Protein AF-L5LDH2-F1 (afdb_monomer_lite)

Radius of gyration: 23.2 Å; chains: 1; bounding box: 53×57×62 Å

pLDDT: mean 74.46, std 20.01, range [24.27, 95.31]

Foldseek 3Di:
DDDDDDDDPPPDDPDPDDDDDDDDPPPFDKDWDFFFDFDDDPPDDTGTDTWIWIDTDQKIFTHRDPVCPPPDGPDIDRNPDPCPPVNVVVVVVVCVVCVPPDPVRSVVVVVVVQCPDPCPQWDWFFKAWVPDPDIWIWIDHLVFIFTADPVVVDGPTDTDDPPDDTDIGTDRDHPLVVQLSNLVSVLVVPDDPDPDDDRPVVSSCVSSVVPPPD

Organism: Myotis davidii (NCBI:txid225400)

Secondary structure (DSSP, 8-state):
-PPPPP--------------S---TT---EEEEEEEEEE--SSS--EEEEEEEEEETTEEEEESSGGGTTS--SEEEESS----TTHHHHHHHHHHTTTTS-HHHHHHHHHHHHHTSTTTT-EEEEEEETT-SS-EEEEE-SS-EEEE-TTSSS---EEPPTT----EEESSS-HHHHHHHHHHHHHHHHS-SSTTPPP-HHHHHHHHTTT---

Structure (mmCIF, N/CA/C/O backbone):
data_AF-L5LDH2-F1
#
_entry.id   AF-L5LDH2-F1
#
loop_
_atom_site.group_PDB
_atom_site.id
_atom_site.type_symbol
_atom_site.label_atom_id
_atom_site.label_alt_id
_atom_site.label_comp_id
_atom_site.label_asym_id
_atom_site.label_entity_id
_atom_site.label_seq_id
_atom_site.pdbx_PDB_ins_code
_atom_site.Cartn_x
_atom_site.Cartn_y
_atom_site.Cartn_z
_atom_site.occupancy
_atom_site.B_iso_or_equiv
_atom_site.auth_seq_id
_atom_site.auth_comp_id
_atom_site.auth_asym_id
_atom_site.auth_atom_id
_atom_site.pdbx_PDB_model_num
ATOM 1 N N . MET A 1 1 ? 0.046 -27.360 10.803 1.00 35.38 1 MET A N 1
ATOM 2 C CA . MET A 1 1 ? 1.004 -26.505 11.545 1.00 35.38 1 MET A CA 1
ATOM 3 C C . MET A 1 1 ? 1.250 -25.265 10.698 1.00 35.38 1 MET A C 1
ATOM 5 O O . MET A 1 1 ? 1.498 -25.429 9.516 1.00 35.38 1 MET A O 1
ATOM 9 N N . ARG A 1 2 ? 1.078 -24.051 11.238 1.00 28.34 2 ARG A N 1
ATOM 10 C CA . ARG A 1 2 ? 1.268 -22.797 10.482 1.00 28.34 2 ARG A CA 1
ATOM 11 C C . ARG A 1 2 ? 2.766 -22.468 10.374 1.00 28.34 2 ARG A C 1
ATOM 13 O O . ARG A 1 2 ? 3.433 -22.565 11.405 1.00 28.34 2 ARG A O 1
ATOM 20 N N . PRO A 1 3 ? 3.288 -22.068 9.202 1.00 31.80 3 PRO A N 1
ATOM 21 C CA . PRO A 1 3 ? 4.637 -21.526 9.114 1.00 31.80 3 PRO A CA 1
ATOM 22 C C . PRO A 1 3 ? 4.688 -20.140 9.785 1.00 31.80 3 PRO A C 1
ATOM 24 O O . PRO A 1 3 ? 3.676 -19.429 9.811 1.00 31.80 3 PRO A O 1
ATOM 27 N N . PRO A 1 4 ? 5.832 -19.759 10.375 1.00 25.11 4 PRO A N 1
ATOM 28 C CA . PRO A 1 4 ? 5.999 -18.443 10.972 1.00 25.11 4 PRO A CA 1
ATOM 29 C C . PRO A 1 4 ? 5.986 -17.357 9.882 1.00 25.11 4 PRO A C 1
ATOM 31 O O . PRO A 1 4 ? 6.396 -17.621 8.750 1.00 25.11 4 PRO A O 1
ATOM 34 N N . PRO A 1 5 ? 5.528 -16.134 10.202 1.00 25.02 5 PRO A N 1
ATOM 35 C CA . PRO A 1 5 ? 5.589 -15.014 9.271 1.00 25.02 5 PRO A CA 1
ATOM 36 C C . PRO A 1 5 ? 7.042 -14.730 8.847 1.00 25.02 5 PRO A C 1
ATOM 38 O O . PRO A 1 5 ? 7.963 -14.968 9.639 1.00 25.02 5 PRO A O 1
ATOM 41 N N . PRO A 1 6 ? 7.265 -14.211 7.624 1.00 28.06 6 PRO A N 1
ATOM 42 C CA . PRO A 1 6 ? 8.597 -13.876 7.142 1.00 28.06 6 PRO A CA 1
ATOM 43 C C . PRO A 1 6 ? 9.265 -12.889 8.102 1.00 28.06 6 PRO A C 1
ATOM 45 O O . PRO A 1 6 ? 8.731 -11.820 8.407 1.00 28.06 6 PRO A O 1
ATOM 48 N N . GLN A 1 7 ? 10.442 -13.266 8.602 1.00 24.27 7 GLN A N 1
ATOM 49 C CA . GLN A 1 7 ? 11.270 -12.367 9.388 1.00 24.27 7 GLN A CA 1
ATOM 50 C C . GLN A 1 7 ? 11.873 -11.331 8.446 1.00 24.27 7 GLN A C 1
ATOM 52 O O . GLN A 1 7 ? 12.828 -11.599 7.721 1.00 24.27 7 GLN A O 1
ATOM 57 N N . TYR A 1 8 ? 11.308 -10.129 8.459 1.00 26.78 8 TYR A N 1
ATOM 58 C CA . TYR A 1 8 ? 11.987 -8.966 7.918 1.00 26.78 8 TYR A CA 1
ATOM 59 C C . TYR A 1 8 ? 13.274 -8.771 8.723 1.00 26.78 8 TYR A C 1
ATOM 61 O O . TYR A 1 8 ? 13.229 -8.448 9.912 1.00 26.78 8 TYR A O 1
ATOM 69 N N . HIS A 1 9 ? 14.428 -8.970 8.086 1.00 26.00 9 HIS A N 1
ATOM 70 C CA . HIS A 1 9 ? 15.691 -8.489 8.625 1.00 26.00 9 HIS A CA 1
ATOM 71 C C . HIS A 1 9 ? 15.677 -6.962 8.567 1.00 26.00 9 HIS A C 1
ATOM 73 O O . HIS A 1 9 ? 16.168 -6.339 7.631 1.00 26.00 9 HIS A O 1
ATOM 79 N N . ILE A 1 10 ? 15.095 -6.354 9.598 1.00 30.39 10 ILE A N 1
ATOM 80 C CA . ILE A 1 10 ? 15.508 -5.028 10.032 1.00 30.39 10 ILE A CA 1
ATOM 81 C C . ILE A 1 10 ? 16.995 -5.183 10.347 1.00 30.39 10 ILE A C 1
ATOM 83 O O . ILE A 1 10 ? 17.363 -6.041 11.157 1.00 30.39 10 ILE A O 1
ATOM 87 N N . ASN A 1 11 ? 17.847 -4.426 9.652 1.00 28.33 11 ASN A N 1
ATOM 88 C CA . ASN A 1 11 ? 19.270 -4.354 9.966 1.00 28.33 11 ASN A CA 1
ATOM 89 C C . ASN A 1 11 ? 19.411 -4.252 11.483 1.00 28.33 11 ASN A C 1
ATOM 91 O O . ASN A 1 11 ? 18.790 -3.381 12.093 1.00 28.33 11 ASN A O 1
ATOM 95 N N . LYS A 1 12 ? 20.154 -5.193 12.083 1.00 29.86 12 LYS A N 1
ATOM 96 C CA . LYS A 1 12 ? 20.393 -5.235 13.527 1.00 29.86 12 LYS A CA 1
ATOM 97 C C . LYS A 1 12 ? 20.727 -3.822 13.998 1.00 29.86 12 LYS A C 1
ATOM 99 O O . LYS A 1 12 ? 21.786 -3.299 13.655 1.00 29.86 12 LYS A O 1
ATOM 104 N N . LEU A 1 13 ? 19.828 -3.235 14.790 1.00 33.56 13 LEU A N 1
ATOM 105 C CA . LEU A 1 13 ? 20.164 -2.107 15.639 1.00 33.56 13 LEU A CA 1
ATOM 106 C C . LEU A 1 13 ? 21.362 -2.555 16.471 1.00 33.56 13 LEU A C 1
ATOM 108 O O . LEU A 1 13 ? 21.280 -3.534 17.216 1.00 33.56 13 LEU A O 1
ATOM 112 N N . SER A 1 14 ? 22.487 -1.871 16.318 1.00 33.00 14 SER A N 1
ATOM 113 C CA . SER A 1 14 ? 23.625 -2.042 17.204 1.00 33.00 14 SER A CA 1
ATOM 114 C C . SER A 1 14 ? 23.220 -1.568 18.603 1.00 33.00 14 SER A C 1
ATOM 116 O O . SER A 1 14 ? 23.289 -0.379 18.904 1.00 33.00 14 SER A O 1
ATOM 118 N N . GLN A 1 15 ? 22.769 -2.491 19.453 1.00 34.06 15 GLN A N 1
ATOM 119 C CA . GLN A 1 15 ? 22.802 -2.315 20.901 1.00 34.06 15 GLN A CA 1
ATOM 120 C C . GLN A 1 15 ? 24.231 -2.601 21.358 1.00 34.06 15 GLN A C 1
ATOM 122 O O . GLN A 1 15 ? 24.675 -3.747 21.365 1.00 34.06 15 GLN A O 1
ATOM 127 N N . SER A 1 16 ? 24.973 -1.557 21.704 1.00 34.06 16 SER A N 1
ATOM 128 C CA . SER A 1 16 ? 26.188 -1.692 22.501 1.00 34.06 16 SER A CA 1
ATOM 129 C C . SER A 1 16 ? 25.807 -1.608 23.978 1.00 34.06 16 SER A C 1
ATOM 131 O O . SER A 1 16 ? 25.335 -0.559 24.417 1.00 34.06 16 SER A O 1
ATOM 133 N N . GLY A 1 17 ? 26.023 -2.684 24.735 1.00 33.81 17 GLY A N 1
ATOM 134 C CA . GLY A 1 17 ? 25.939 -2.660 26.196 1.00 33.81 17 GLY A CA 1
ATOM 135 C C . GLY A 1 17 ? 25.732 -4.037 26.817 1.00 33.81 17 GLY A C 1
ATOM 136 O O . GLY A 1 17 ? 24.599 -4.471 26.993 1.00 33.81 17 GLY A O 1
ATOM 137 N N . GLU A 1 18 ? 26.826 -4.711 27.172 1.00 34.00 18 GLU A N 1
ATOM 138 C CA . GLU A 1 18 ? 26.818 -5.784 28.171 1.00 34.00 18 GLU A CA 1
ATOM 139 C C . GLU A 1 18 ? 26.484 -5.189 29.550 1.00 34.00 18 GLU A C 1
ATOM 141 O O . GLU A 1 18 ? 27.096 -4.201 29.959 1.00 34.00 18 GLU A O 1
ATOM 146 N N . GLY A 1 19 ? 25.539 -5.783 30.285 1.00 29.88 19 GLY A N 1
ATOM 147 C CA . GLY A 1 19 ? 25.257 -5.379 31.663 1.00 29.88 19 GLY A CA 1
ATOM 148 C C . GLY A 1 19 ? 23.985 -5.986 32.251 1.00 29.88 19 GLY A C 1
ATOM 149 O O . GLY A 1 19 ? 22.890 -5.578 31.898 1.00 29.88 19 GLY A O 1
ATOM 150 N N . SER A 1 20 ? 24.185 -6.962 33.141 1.00 29.30 20 SER A N 1
ATOM 151 C CA . SER A 1 20 ? 23.334 -7.469 34.234 1.00 29.30 20 SER A CA 1
ATOM 152 C C . SER A 1 20 ? 21.809 -7.285 34.177 1.00 29.30 20 SER A C 1
ATOM 154 O O . SER A 1 20 ? 21.272 -6.183 34.187 1.00 29.30 20 SER A O 1
ATOM 156 N N . ALA A 1 21 ? 21.115 -8.417 34.314 1.00 41.19 21 ALA A N 1
ATOM 157 C CA . ALA A 1 21 ? 19.696 -8.506 34.625 1.00 41.19 21 ALA A CA 1
ATOM 158 C C . ALA A 1 21 ? 19.303 -7.619 35.824 1.00 41.19 21 ALA A C 1
ATOM 160 O O . ALA A 1 21 ? 19.890 -7.734 36.900 1.00 41.19 21 ALA A O 1
ATOM 161 N N . GLY A 1 22 ? 18.269 -6.796 35.626 1.00 41.44 22 GLY A N 1
ATOM 162 C CA . GLY A 1 22 ? 17.550 -6.104 36.695 1.00 41.44 22 GLY A CA 1
ATOM 163 C C . GLY A 1 22 ? 17.629 -4.579 36.671 1.00 41.44 22 GLY A C 1
ATOM 164 O O . GLY A 1 22 ? 18.080 -4.015 37.654 1.00 41.44 22 GLY A O 1
ATOM 165 N N . ASP A 1 23 ? 17.163 -3.912 35.608 1.00 39.31 23 ASP A N 1
ATOM 166 C CA . ASP A 1 23 ? 16.512 -2.598 35.741 1.00 39.31 23 ASP A CA 1
ATOM 167 C C . ASP A 1 23 ? 15.826 -2.139 34.439 1.00 39.31 23 ASP A C 1
ATOM 169 O O . ASP A 1 23 ? 16.240 -2.504 33.343 1.00 39.31 23 ASP A O 1
ATOM 173 N N . SER A 1 24 ? 14.811 -1.280 34.567 1.00 36.34 24 SER A N 1
ATOM 174 C CA . SER A 1 24 ? 14.135 -0.515 33.494 1.00 36.34 24 SER A CA 1
ATOM 175 C C . SER A 1 24 ? 13.042 -1.196 32.650 1.00 36.34 24 SER A C 1
ATOM 177 O O . SER A 1 24 ? 13.104 -1.244 31.423 1.00 36.34 24 SER A O 1
ATOM 179 N N . LEU A 1 25 ? 11.905 -1.514 33.284 1.00 42.06 25 LEU A N 1
ATOM 180 C CA . LEU A 1 25 ? 10.591 -1.608 32.607 1.00 42.06 25 LEU A CA 1
ATOM 181 C C . LEU A 1 25 ? 10.035 -0.217 32.182 1.00 42.06 25 LEU A C 1
ATOM 183 O O . LEU A 1 25 ? 8.863 -0.071 31.851 1.00 42.06 25 LEU A O 1
ATOM 187 N N . THR A 1 26 ? 10.867 0.827 32.194 1.00 49.44 26 THR A N 1
ATOM 188 C CA . THR A 1 26 ? 10.528 2.217 31.839 1.00 49.44 26 THR A CA 1
ATOM 189 C C . THR A 1 26 ? 11.457 2.797 30.769 1.00 49.44 26 THR A C 1
ATOM 191 O O . THR A 1 26 ? 11.523 4.015 30.600 1.00 49.44 26 THR A O 1
ATOM 194 N N . ALA A 1 27 ? 12.179 1.955 30.020 1.00 47.19 27 ALA A N 1
ATOM 195 C CA . ALA A 1 27 ? 12.982 2.417 28.893 1.00 47.19 27 ALA A CA 1
ATOM 196 C C . ALA A 1 27 ? 12.057 2.882 27.758 1.00 47.19 27 ALA A C 1
ATOM 198 O O . ALA A 1 27 ? 11.537 2.083 26.981 1.00 47.19 27 ALA A O 1
ATOM 199 N N . ILE A 1 28 ? 11.819 4.190 27.686 1.00 50.41 28 ILE A N 1
ATOM 200 C CA . ILE A 1 28 ? 11.105 4.803 26.568 1.00 50.41 28 ILE A CA 1
ATOM 201 C C . ILE A 1 28 ? 11.909 4.505 25.292 1.00 50.41 28 ILE A C 1
ATOM 203 O O . ILE A 1 28 ? 13.080 4.893 25.226 1.00 50.41 28 ILE A O 1
ATOM 207 N N . PRO A 1 29 ? 11.323 3.828 24.287 1.00 73.88 29 PRO A N 1
ATOM 208 C CA . PRO A 1 29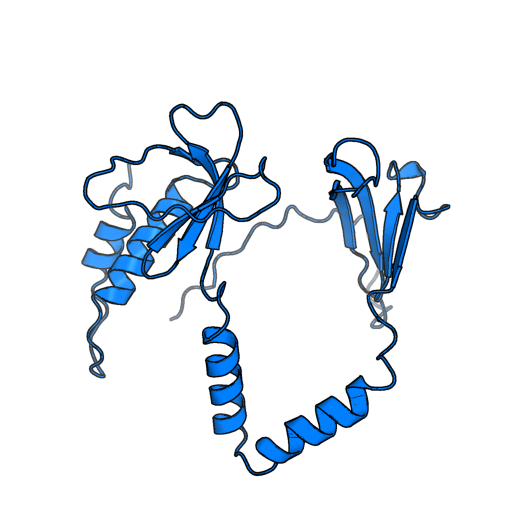 ? 12.046 3.463 23.080 1.00 73.88 29 PRO A CA 1
ATOM 209 C C . PRO A 1 29 ? 12.455 4.723 22.313 1.00 73.88 29 PRO A C 1
ATOM 211 O O . PRO A 1 29 ? 11.648 5.623 22.075 1.00 73.88 29 PRO A O 1
ATOM 214 N N . GLU A 1 30 ? 13.725 4.776 21.931 1.00 82.31 30 GLU A N 1
ATOM 215 C CA . GLU A 1 30 ? 14.310 5.840 21.124 1.00 82.31 30 GLU A CA 1
ATOM 216 C C . GLU A 1 30 ? 14.747 5.238 19.785 1.00 82.31 30 GLU A C 1
ATOM 218 O O . GLU A 1 30 ? 15.492 4.258 19.752 1.00 82.31 30 GLU A O 1
ATOM 223 N N . LEU A 1 31 ? 14.273 5.807 18.676 1.00 85.69 31 LEU A N 1
ATOM 224 C CA . LEU A 1 31 ? 14.678 5.412 17.327 1.00 85.69 31 LEU A CA 1
ATOM 225 C C . LEU A 1 31 ? 15.652 6.450 16.777 1.00 85.69 31 LEU A C 1
ATOM 227 O O . LEU A 1 31 ? 15.368 7.648 16.829 1.00 85.69 31 LEU A O 1
ATOM 231 N N . LYS A 1 32 ? 16.785 5.997 16.234 1.00 90.00 32 LYS A N 1
ATOM 232 C CA . LYS A 1 32 ? 17.786 6.863 15.602 1.00 90.00 32 LYS A CA 1
ATOM 233 C C . LYS A 1 32 ? 18.212 6.298 14.262 1.00 90.00 32 LYS A C 1
ATOM 235 O O . LYS A 1 32 ? 18.550 5.120 14.199 1.00 90.00 32 LYS A O 1
ATOM 240 N N . ASP A 1 33 ? 18.204 7.124 13.221 1.00 88.81 33 ASP A N 1
ATOM 241 C CA . ASP A 1 33 ? 18.693 6.719 11.901 1.00 88.81 33 ASP A CA 1
ATOM 242 C C . ASP A 1 33 ? 19.017 7.922 11.000 1.00 88.81 33 ASP A C 1
ATOM 244 O O . ASP A 1 33 ? 18.586 9.055 11.241 1.00 88.81 33 ASP A O 1
ATOM 248 N N . HIS A 1 34 ? 19.748 7.676 9.917 1.00 87.69 34 HIS A N 1
ATOM 249 C CA . HIS A 1 34 ? 19.965 8.631 8.843 1.00 87.69 34 HIS A CA 1
ATOM 250 C C . HIS A 1 34 ? 18.800 8.622 7.847 1.00 87.69 34 HIS A C 1
ATOM 252 O O . HIS A 1 34 ? 18.730 7.777 6.957 1.00 87.69 34 HIS A O 1
ATOM 258 N N . LEU A 1 35 ? 17.919 9.623 7.920 1.00 85.50 35 LEU A N 1
ATOM 259 C CA . LEU A 1 35 ? 16.784 9.748 7.000 1.00 85.50 35 LEU A CA 1
ATOM 260 C C . LEU A 1 35 ? 16.973 10.898 6.011 1.00 85.50 35 LEU A C 1
ATOM 262 O O . LEU A 1 35 ? 17.527 11.955 6.326 1.00 85.50 35 LEU A O 1
ATOM 266 N N . ARG A 1 36 ? 16.460 10.722 4.790 1.00 79.88 36 ARG A N 1
ATOM 267 C CA . ARG A 1 36 ? 16.374 11.793 3.790 1.00 79.88 36 ARG A CA 1
ATOM 268 C C . ARG A 1 36 ? 15.104 12.607 4.022 1.00 79.88 36 ARG A C 1
ATOM 270 O O . ARG A 1 36 ? 14.016 12.198 3.637 1.00 79.88 36 ARG A O 1
ATOM 277 N N . ILE A 1 37 ? 15.259 13.789 4.608 1.00 80.06 37 ILE A N 1
ATOM 278 C CA . ILE A 1 37 ? 14.150 14.692 4.929 1.00 80.06 37 ILE A CA 1
ATOM 279 C C . ILE A 1 37 ? 13.940 15.688 3.790 1.00 80.06 37 ILE A C 1
ATOM 281 O O . ILE A 1 37 ? 14.881 16.351 3.333 1.00 80.06 37 ILE A O 1
ATOM 285 N N . LEU A 1 38 ? 12.689 15.815 3.350 1.00 75.56 38 LEU A N 1
ATOM 286 C CA . LEU A 1 38 ? 12.257 16.834 2.402 1.00 75.56 38 LEU A CA 1
ATOM 287 C C . LEU A 1 38 ? 11.987 18.147 3.139 1.00 75.56 38 LEU A C 1
ATOM 289 O O . LEU A 1 38 ? 11.143 18.202 4.029 1.00 75.56 38 LEU A O 1
ATOM 293 N N . ARG A 1 39 ? 12.660 19.230 2.737 1.00 66.25 39 ARG A N 1
ATOM 294 C CA . ARG A 1 39 ? 12.369 20.571 3.263 1.00 66.25 39 ARG A CA 1
ATOM 295 C C . ARG A 1 39 ? 11.618 21.406 2.228 1.00 66.25 39 ARG A C 1
ATOM 297 O O . ARG A 1 39 ? 12.235 21.801 1.234 1.00 66.25 39 ARG A O 1
ATOM 304 N N . PRO A 1 40 ? 10.329 21.721 2.442 1.00 53.94 40 PRO A N 1
ATOM 305 C CA . PRO A 1 40 ? 9.636 22.688 1.605 1.00 53.94 40 PRO A CA 1
ATOM 306 C C . PRO A 1 40 ? 10.229 24.083 1.853 1.00 53.94 40 PRO A C 1
ATOM 308 O O . PRO A 1 40 ? 10.040 24.677 2.911 1.00 53.94 40 PRO A O 1
ATOM 311 N N . ARG A 1 41 ? 10.990 24.614 0.889 1.00 55.94 41 ARG A N 1
ATOM 312 C CA . ARG A 1 41 ? 11.480 26.000 0.914 1.00 55.94 41 ARG A CA 1
ATOM 313 C C . ARG A 1 41 ? 10.544 26.865 0.075 1.00 55.94 41 ARG A C 1
ATOM 315 O O . ARG A 1 41 ? 10.274 26.529 -1.071 1.00 55.94 41 ARG A O 1
ATOM 322 N N . LYS A 1 42 ? 10.072 27.988 0.629 1.00 53.97 42 LYS A N 1
ATOM 323 C CA . LYS A 1 42 ? 9.104 28.884 -0.038 1.00 53.97 42 LYS A CA 1
ATOM 324 C C . LYS A 1 42 ? 9.637 29.558 -1.320 1.00 53.97 42 LYS A C 1
ATOM 326 O O . LYS A 1 42 ? 8.829 30.074 -2.075 1.00 53.97 42 LYS A O 1
ATOM 331 N N . LEU A 1 43 ? 10.953 29.552 -1.582 1.00 52.53 43 LEU A N 1
ATOM 332 C CA . LEU A 1 43 ? 11.573 30.291 -2.703 1.00 52.53 43 LEU A CA 1
ATOM 333 C C . LEU A 1 43 ? 12.748 29.569 -3.420 1.00 52.53 43 LEU A C 1
ATOM 335 O O . LEU A 1 43 ? 13.385 30.163 -4.279 1.00 52.53 43 LEU A O 1
ATOM 339 N N . THR A 1 44 ? 13.068 28.304 -3.106 1.00 54.62 44 THR A N 1
ATOM 340 C CA . THR A 1 44 ? 14.077 27.491 -3.842 1.00 54.62 44 THR A CA 1
ATOM 341 C C . THR A 1 44 ? 13.673 26.011 -3.847 1.00 54.62 44 THR A C 1
ATOM 343 O O . THR A 1 44 ? 12.929 25.595 -2.962 1.00 54.62 44 THR A O 1
ATOM 346 N N . LEU A 1 45 ? 14.126 25.223 -4.838 1.00 51.69 45 LEU A N 1
ATOM 347 C CA . LEU A 1 45 ? 13.702 23.827 -5.062 1.00 51.69 45 LEU A CA 1
ATOM 348 C C . LEU A 1 45 ? 13.630 22.980 -3.773 1.00 51.69 45 LEU A C 1
ATOM 350 O O . LEU A 1 45 ? 14.567 22.946 -2.968 1.00 51.69 45 LEU A O 1
ATOM 354 N N . LYS A 1 46 ? 12.523 22.236 -3.638 1.00 57.88 46 LYS A N 1
ATOM 355 C CA . LYS A 1 46 ? 12.311 21.195 -2.623 1.00 57.88 46 LYS A CA 1
ATOM 356 C C . LYS A 1 46 ? 13.342 20.080 -2.846 1.00 57.88 46 LYS A C 1
ATOM 358 O O . LYS A 1 46 ? 13.301 19.395 -3.861 1.00 57.88 46 LYS A O 1
ATOM 363 N N . GLY A 1 47 ? 14.291 19.922 -1.925 1.00 63.62 47 GLY A N 1
ATOM 364 C CA . GLY A 1 47 ? 15.354 18.918 -2.026 1.00 63.62 47 GLY A CA 1
ATOM 365 C C . GLY A 1 47 ? 15.386 18.003 -0.809 1.00 63.62 47 GLY A C 1
ATOM 366 O O . GLY A 1 47 ? 15.364 18.486 0.325 1.00 63.62 47 GLY A O 1
ATOM 367 N N . TYR A 1 48 ? 15.474 16.694 -1.048 1.00 72.06 48 TYR A N 1
ATOM 368 C CA . TYR A 1 48 ? 15.742 15.696 -0.015 1.00 72.06 48 TYR A CA 1
ATOM 369 C C . TYR A 1 48 ? 17.190 15.813 0.455 1.00 72.06 48 TYR A C 1
ATOM 371 O O . TYR A 1 48 ? 18.115 15.708 -0.354 1.00 72.06 48 TYR A O 1
ATOM 379 N N . ARG A 1 49 ? 17.401 15.992 1.759 1.00 78.44 49 ARG A N 1
ATOM 380 C CA . ARG A 1 49 ? 18.737 15.992 2.369 1.00 78.44 49 ARG A CA 1
ATOM 381 C C . ARG A 1 49 ? 18.796 14.973 3.498 1.00 78.44 49 ARG A C 1
ATOM 383 O O . ARG A 1 49 ? 17.858 14.888 4.287 1.00 78.44 49 ARG A O 1
ATOM 390 N N . GLN A 1 50 ? 19.882 14.209 3.546 1.00 85.88 50 GLN A N 1
ATOM 391 C CA . GLN A 1 50 ? 20.138 13.257 4.623 1.00 85.88 50 GLN A CA 1
ATOM 392 C C . GLN A 1 50 ? 20.437 14.014 5.920 1.00 85.88 50 GLN A C 1
ATOM 394 O O . GLN A 1 50 ? 21.193 14.983 5.903 1.00 85.88 50 GLN A O 1
ATOM 399 N N . HIS A 1 51 ? 19.806 13.582 7.004 1.00 89.31 51 HIS A N 1
ATOM 400 C CA . HIS A 1 51 ? 19.933 14.132 8.348 1.00 89.31 51 HIS A CA 1
ATOM 401 C C . HIS A 1 51 ? 19.961 12.982 9.350 1.00 89.31 51 HIS A C 1
ATOM 403 O O . HIS A 1 51 ? 19.463 11.896 9.059 1.00 89.31 51 HIS A O 1
ATOM 409 N N . TRP A 1 52 ? 20.536 13.222 10.522 1.00 91.81 52 TRP A N 1
ATOM 410 C CA . TRP A 1 52 ? 20.424 12.307 11.652 1.00 91.81 52 TRP A CA 1
ATOM 411 C C . TRP A 1 52 ? 19.108 12.571 12.373 1.00 91.81 52 TRP A C 1
ATOM 413 O O . TRP A 1 52 ? 18.870 13.692 12.813 1.00 91.81 52 TRP A O 1
ATOM 423 N N . VAL A 1 53 ? 18.230 11.579 12.450 1.00 90.69 53 VAL A N 1
ATOM 424 C CA . VAL A 1 53 ? 16.893 11.716 13.032 1.00 90.69 53 VAL A CA 1
ATOM 425 C C . VAL A 1 53 ? 16.840 10.961 14.339 1.00 90.69 53 VAL A C 1
ATOM 427 O O . VAL A 1 53 ? 17.300 9.829 14.414 1.00 90.69 53 VAL A O 1
ATOM 430 N N . VAL A 1 54 ? 16.255 11.591 15.349 1.00 90.25 54 VAL A N 1
ATOM 431 C CA . VAL A 1 54 ? 15.991 11.013 16.659 1.00 90.25 54 VAL A CA 1
ATOM 432 C C . VAL A 1 54 ? 14.496 11.132 16.922 1.00 90.25 54 VAL A C 1
ATOM 434 O O . VAL A 1 54 ? 13.954 12.235 16.999 1.00 90.25 54 VAL A O 1
ATOM 437 N N . PHE A 1 55 ? 13.823 9.995 17.051 1.00 87.75 55 PHE A N 1
ATOM 438 C CA . PHE A 1 55 ? 12.446 9.924 17.511 1.00 87.75 55 PHE A CA 1
ATOM 439 C C . PHE A 1 55 ? 12.429 9.380 18.934 1.00 87.75 55 PHE A C 1
ATOM 441 O O . PHE A 1 55 ? 12.786 8.225 19.175 1.00 87.75 55 PHE A O 1
ATOM 448 N N . LYS A 1 56 ? 12.032 10.233 19.876 1.00 84.69 56 LYS A N 1
ATOM 449 C CA . LYS A 1 56 ? 11.966 9.911 21.300 1.00 84.69 56 LYS A CA 1
ATOM 450 C C . LYS A 1 56 ? 10.635 10.395 21.851 1.00 84.69 56 LYS A C 1
ATOM 452 O O . LYS A 1 56 ? 10.249 11.541 21.623 1.00 84.69 56 LYS A O 1
ATOM 457 N N . GLU A 1 57 ? 9.939 9.524 22.578 1.00 84.00 57 GLU A N 1
ATOM 458 C CA . GLU A 1 57 ? 8.578 9.771 23.075 1.00 84.00 57 GLU A CA 1
ATOM 459 C C . GLU A 1 57 ? 7.591 10.072 21.935 1.00 84.00 57 GLU A C 1
ATOM 461 O O . GLU A 1 57 ? 7.210 9.183 21.180 1.00 84.00 57 GLU A O 1
ATOM 466 N N . THR A 1 58 ? 7.168 11.329 21.809 1.00 80.12 58 THR A N 1
ATOM 467 C CA . THR A 1 58 ? 6.313 11.835 20.729 1.00 80.12 58 THR A CA 1
ATOM 468 C C . THR A 1 58 ? 6.983 12.967 19.974 1.00 80.12 58 THR A C 1
ATOM 470 O O . THR A 1 58 ? 6.315 13.747 19.306 1.00 80.12 58 THR A O 1
ATOM 473 N N . THR A 1 59 ? 8.299 13.081 20.092 1.00 83.38 59 THR A N 1
ATOM 474 C CA . THR A 1 59 ? 9.073 14.166 19.514 1.00 83.38 59 THR A CA 1
ATOM 475 C C . THR A 1 59 ? 9.987 13.610 18.437 1.00 83.38 59 THR A C 1
ATOM 477 O O . THR A 1 59 ? 10.811 12.734 18.695 1.00 83.38 59 THR A O 1
ATOM 480 N N . LEU A 1 60 ? 9.845 14.138 17.224 1.00 88.19 60 LEU A N 1
ATOM 481 C CA . LEU A 1 60 ? 10.757 13.887 16.120 1.00 88.19 60 LEU A CA 1
ATOM 482 C C . LEU A 1 60 ? 11.712 15.073 15.996 1.00 88.19 60 LEU A C 1
ATOM 484 O O . LEU A 1 60 ? 11.292 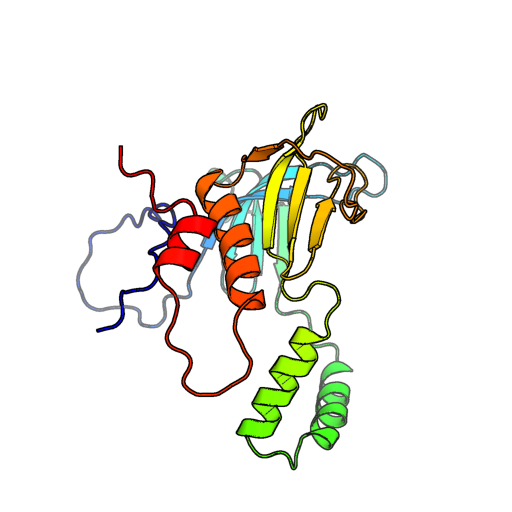16.176 15.648 1.00 88.19 60 LEU A O 1
ATOM 488 N N . SER A 1 61 ? 12.992 14.833 16.254 1.00 90.88 61 SER A N 1
ATOM 489 C CA . SER A 1 61 ? 14.072 15.810 16.115 1.00 90.88 61 SER A CA 1
ATOM 490 C C . SER A 1 61 ? 15.027 15.366 15.017 1.00 90.88 61 SER A C 1
ATOM 492 O O . SER A 1 61 ? 15.288 14.173 14.870 1.00 90.88 61 SER A O 1
ATOM 494 N N . TYR A 1 62 ? 15.579 16.301 14.247 1.00 91.88 62 TYR A N 1
ATOM 495 C CA . TYR A 1 62 ? 16.639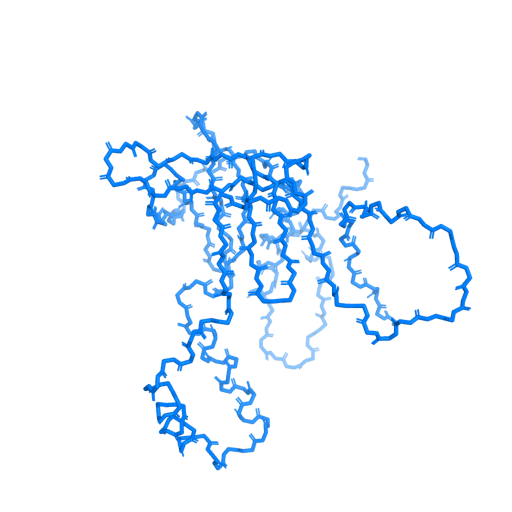 15.964 13.298 1.00 91.88 62 TYR A CA 1
ATOM 496 C C . TYR A 1 62 ? 17.779 16.978 13.267 1.00 91.88 62 TYR A C 1
ATOM 498 O O . TYR A 1 62 ? 17.585 18.178 13.453 1.00 91.88 62 TYR A O 1
ATOM 506 N N . TYR A 1 63 ? 18.970 16.461 12.990 1.00 91.69 63 TYR A N 1
ATOM 507 C CA . TYR A 1 63 ? 20.270 17.114 13.088 1.00 91.69 63 TYR A CA 1
ATOM 508 C C . TYR A 1 63 ? 21.034 16.961 11.777 1.00 91.69 63 TYR A C 1
ATOM 510 O O . TYR A 1 63 ? 20.703 16.117 10.938 1.00 91.69 63 TYR A O 1
ATOM 518 N N . LYS A 1 64 ? 22.078 17.765 11.574 1.00 89.31 64 LYS A N 1
ATOM 519 C CA . LYS A 1 64 ? 22.899 17.658 10.364 1.00 89.31 64 LYS A CA 1
ATOM 520 C C . LYS A 1 64 ? 23.683 16.343 10.341 1.00 89.31 64 LYS A C 1
ATOM 522 O O . LYS A 1 64 ? 23.769 15.712 9.289 1.00 89.31 64 LYS A O 1
ATOM 527 N N . SER A 1 65 ? 24.203 15.927 11.492 1.00 88.62 65 SER A N 1
ATOM 528 C CA . SER A 1 65 ? 24.961 14.692 11.700 1.00 88.62 65 SER A CA 1
ATOM 529 C C . SER A 1 65 ? 24.683 14.106 13.087 1.00 88.62 65 SER A C 1
ATOM 531 O O . SER A 1 65 ? 24.023 14.731 13.916 1.00 88.62 65 SER A O 1
ATOM 533 N N . GLN A 1 66 ? 25.172 12.887 13.325 1.00 88.88 66 GLN A N 1
ATOM 534 C CA . GLN A 1 66 ? 25.035 12.199 14.608 1.00 88.88 66 GLN A CA 1
ATOM 535 C C . GLN A 1 66 ? 25.784 12.914 15.740 1.00 88.88 66 GLN A C 1
ATOM 537 O O . GLN A 1 66 ? 25.257 12.994 16.845 1.00 88.88 66 GLN A O 1
ATOM 542 N N . ASP A 1 67 ? 26.960 13.482 15.455 1.00 88.69 67 ASP A N 1
ATOM 543 C CA . ASP A 1 67 ? 27.809 14.164 16.447 1.00 88.69 67 ASP A CA 1
ATOM 544 C C . ASP A 1 67 ? 27.169 15.439 17.018 1.00 88.69 67 ASP A C 1
ATOM 546 O O . ASP A 1 67 ? 27.549 15.915 18.084 1.00 88.69 67 ASP A O 1
ATOM 550 N N . GLU A 1 68 ? 26.186 15.998 16.308 1.00 86.25 68 GLU A N 1
ATOM 551 C CA . GLU A 1 68 ? 25.430 17.176 16.735 1.00 86.25 68 GLU A CA 1
ATOM 552 C C . GLU A 1 68 ? 24.226 16.813 17.627 1.00 86.25 68 GLU A C 1
ATOM 554 O O . GLU A 1 68 ? 23.570 17.706 18.159 1.00 86.25 68 GLU A O 1
ATOM 559 N N . ALA A 1 69 ? 23.919 15.526 17.825 1.00 82.94 69 ALA A N 1
ATOM 560 C CA . ALA A 1 69 ? 22.850 15.063 18.710 1.00 82.94 69 ALA A CA 1
ATOM 561 C C . ALA A 1 69 ? 23.416 14.596 20.070 1.00 82.94 69 ALA A C 1
ATOM 563 O O . ALA A 1 69 ? 24.392 13.848 20.085 1.00 82.94 69 ALA A O 1
ATOM 564 N N . PRO A 1 70 ? 22.802 14.943 21.222 1.00 75.69 70 PRO A N 1
ATOM 565 C CA . PRO A 1 70 ? 21.529 15.643 21.413 1.00 75.69 70 PRO A CA 1
ATOM 566 C C . PRO A 1 70 ? 21.705 17.164 21.625 1.00 75.69 70 PRO A C 1
ATOM 568 O O . PRO A 1 70 ? 21.230 17.705 22.620 1.00 75.69 70 PRO A O 1
ATOM 571 N N . GLY A 1 71 ? 22.416 17.852 20.727 1.00 85.62 71 GLY A N 1
ATOM 572 C CA . GLY A 1 71 ? 22.532 19.314 20.728 1.00 85.62 71 GLY A CA 1
ATOM 573 C C . GLY A 1 71 ? 21.265 20.010 20.216 1.00 85.62 71 GLY A C 1
ATOM 574 O O . GLY A 1 71 ? 20.154 19.499 20.377 1.00 85.62 71 GLY A O 1
ATOM 575 N N . ASP A 1 72 ? 21.423 21.161 19.558 1.00 86.12 72 ASP A N 1
ATOM 576 C CA . ASP A 1 72 ? 20.300 21.915 18.990 1.00 86.12 72 ASP A CA 1
ATOM 577 C C . ASP A 1 72 ? 19.796 21.267 17.685 1.00 86.12 72 ASP A C 1
ATOM 579 O O . ASP A 1 72 ? 20.529 21.213 16.690 1.00 86.12 72 ASP A O 1
ATOM 583 N N . PRO A 1 73 ? 18.547 20.767 17.637 1.00 88.88 73 PRO A N 1
ATOM 584 C CA . PRO A 1 73 ? 18.006 20.170 16.425 1.00 88.88 73 PRO A CA 1
ATOM 585 C C . PRO A 1 73 ? 17.711 21.239 15.367 1.00 88.88 73 PRO A C 1
ATOM 587 O O . PRO A 1 73 ? 17.225 22.329 15.665 1.00 88.88 73 PRO A O 1
ATOM 590 N N . ILE A 1 74 ? 17.909 20.893 14.091 1.00 86.06 74 ILE A N 1
ATOM 591 C CA . ILE A 1 74 ? 17.520 21.744 12.951 1.00 86.06 74 ILE A CA 1
ATOM 592 C C . ILE A 1 74 ? 16.013 22.006 12.978 1.00 86.06 74 ILE A C 1
ATOM 594 O O . ILE A 1 74 ? 15.548 23.087 12.611 1.00 86.06 74 ILE A O 1
ATOM 598 N N . GLN A 1 75 ? 15.245 20.996 13.376 1.00 83.62 75 GLN A N 1
ATOM 599 C CA . GLN A 1 75 ? 13.829 21.126 13.656 1.00 83.62 75 GLN A CA 1
ATOM 600 C C . GLN A 1 75 ? 13.410 20.028 14.625 1.00 83.62 75 GLN A C 1
ATOM 602 O O . GLN A 1 75 ? 13.874 18.889 14.540 1.00 83.62 75 GLN A O 1
ATOM 607 N N . GLN A 1 76 ? 12.483 20.390 15.499 1.00 86.62 76 GLN A N 1
ATOM 608 C CA . GLN A 1 76 ? 11.835 19.493 16.433 1.00 86.62 76 GLN A CA 1
ATOM 609 C C . GLN A 1 76 ? 10.327 19.588 16.215 1.00 86.62 76 GLN A C 1
ATOM 611 O O . GLN A 1 76 ? 9.760 20.681 16.208 1.00 86.62 76 GLN A O 1
ATOM 616 N N . LEU A 1 77 ? 9.683 18.448 15.988 1.00 77.94 77 LEU A N 1
ATOM 617 C CA . LEU A 1 77 ? 8.245 18.336 15.799 1.00 77.94 77 LEU A CA 1
ATOM 618 C C . LEU A 1 77 ? 7.678 17.516 16.947 1.00 77.94 77 LEU A C 1
ATOM 620 O O . LEU A 1 77 ? 8.039 16.353 17.117 1.00 77.94 77 LEU A O 1
ATOM 624 N N . ASN A 1 78 ? 6.760 18.104 17.708 1.00 77.56 78 ASN A N 1
ATOM 625 C CA . ASN A 1 78 ? 5.962 17.328 18.641 1.00 77.56 78 ASN A CA 1
ATOM 626 C C . ASN A 1 78 ? 4.792 16.705 17.872 1.00 77.56 78 ASN A C 1
ATOM 628 O O . ASN A 1 78 ? 3.903 17.405 17.393 1.00 77.56 78 ASN A O 1
ATOM 632 N N . LEU A 1 79 ? 4.828 15.385 17.718 1.00 68.19 79 LEU A N 1
ATOM 633 C CA . LEU A 1 79 ? 3.774 14.589 17.096 1.00 68.19 79 LEU A CA 1
ATOM 634 C C . LEU A 1 79 ? 2.563 14.417 18.017 1.00 68.19 79 LEU A C 1
ATOM 636 O O . LEU A 1 79 ? 1.495 14.043 17.534 1.00 68.19 79 LEU A O 1
ATOM 640 N N . LYS A 1 80 ? 2.675 14.760 19.314 1.00 66.06 80 LYS A N 1
ATOM 641 C CA . LYS A 1 80 ? 1.501 15.217 20.066 1.00 66.06 80 LYS A CA 1
ATOM 642 C C . LYS A 1 80 ? 1.151 16.586 19.508 1.00 66.06 80 LYS A C 1
ATOM 644 O O . LYS A 1 80 ? 1.512 17.614 20.076 1.00 66.06 80 LYS A O 1
ATOM 649 N N . GLY A 1 81 ? 0.495 16.585 18.351 1.00 54.50 81 GLY A N 1
ATOM 650 C CA . GLY A 1 81 ? -0.260 17.745 17.928 1.00 54.50 81 GLY A CA 1
ATOM 651 C C . GLY A 1 81 ? -1.130 18.149 19.107 1.00 54.50 81 GLY A C 1
ATOM 652 O O . GLY A 1 81 ? -1.731 17.284 19.751 1.00 54.50 81 GLY A O 1
ATOM 653 N N . ASP A 1 82 ? -1.127 19.439 19.425 1.00 49.91 82 ASP A N 1
ATOM 654 C CA . ASP A 1 82 ? -2.117 20.020 20.316 1.00 49.91 82 ASP A CA 1
ATOM 655 C C . ASP A 1 82 ? -3.464 19.440 19.873 1.00 49.91 82 ASP A C 1
ATOM 657 O O . ASP A 1 82 ? -3.826 19.561 18.695 1.00 49.91 82 ASP A O 1
ATOM 661 N N . VAL A 1 83 ? -4.125 18.665 20.739 1.00 51.19 83 VAL A N 1
ATOM 662 C CA . VAL A 1 83 ? -5.456 18.140 20.436 1.00 51.19 83 VAL A CA 1
ATOM 663 C C . VAL A 1 83 ? -6.286 19.393 20.285 1.00 51.19 83 VAL A C 1
ATOM 665 O O . VAL A 1 83 ? -6.646 20.005 21.287 1.00 51.19 83 VAL A O 1
ATOM 668 N N . ALA A 1 84 ? -6.477 19.834 19.037 1.00 55.09 84 ALA A N 1
ATOM 669 C CA . ALA A 1 84 ? -7.135 21.094 18.757 1.00 55.09 84 ALA A CA 1
ATOM 670 C C . ALA A 1 84 ? -8.410 21.108 19.606 1.00 55.09 84 ALA A C 1
ATOM 672 O O . ALA A 1 84 ? -9.116 20.099 19.596 1.00 55.09 84 ALA A O 1
ATOM 673 N N . PRO A 1 85 ? -8.724 22.171 20.361 1.00 57.50 85 PRO A N 1
ATOM 674 C CA . PRO A 1 85 ? -9.842 22.165 21.313 1.00 57.50 85 PRO A CA 1
ATOM 675 C C . PRO A 1 85 ? -11.207 21.819 20.676 1.00 57.50 85 PRO A C 1
ATOM 677 O O . PRO A 1 85 ? -12.180 21.545 21.370 1.00 57.50 85 PRO A O 1
ATOM 680 N N . GLN A 1 86 ? -11.271 21.773 19.342 1.00 60.59 86 GLN A N 1
ATOM 681 C CA . GLN A 1 86 ? -12.403 21.343 18.525 1.00 60.59 86 GLN A CA 1
ATOM 682 C C . GLN A 1 86 ? -12.433 19.833 18.203 1.00 60.59 86 GLN A C 1
ATOM 684 O O . GLN A 1 86 ? -13.425 19.349 17.670 1.00 60.59 86 GLN A O 1
ATOM 689 N N . LEU A 1 87 ? -11.377 19.063 18.477 1.00 70.88 87 LEU A N 1
ATOM 690 C CA . LEU A 1 87 ? -11.304 17.640 18.138 1.00 70.88 87 LEU A CA 1
ATOM 691 C C . LEU A 1 87 ? -12.125 16.793 19.112 1.00 70.88 87 LEU A C 1
ATOM 693 O O . LEU A 1 87 ? -12.869 15.924 18.674 1.00 70.88 87 LEU A O 1
ATOM 697 N N . THR A 1 88 ? -12.053 17.084 20.413 1.00 75.56 88 THR A N 1
ATOM 698 C CA . THR A 1 88 ? -12.848 16.400 21.445 1.00 75.56 88 THR A CA 1
ATOM 699 C C . THR A 1 88 ? -14.354 16.440 21.156 1.00 75.56 88 THR A C 1
ATOM 701 O O . THR A 1 88 ? -14.956 15.367 21.101 1.00 75.56 88 THR A O 1
ATOM 704 N N . PRO A 1 89 ? -14.989 17.608 20.906 1.00 81.25 89 PRO A N 1
ATOM 705 C CA . PRO A 1 89 ? -16.410 17.633 20.561 1.00 81.25 89 PRO A CA 1
ATOM 706 C C . PRO A 1 89 ? -16.711 16.897 19.247 1.00 81.25 89 PRO A C 1
ATOM 708 O O . PRO A 1 89 ? -17.699 16.175 19.188 1.00 81.25 89 PRO A O 1
ATOM 711 N N . ARG A 1 90 ? -15.834 16.977 18.235 1.00 78.12 90 ARG A N 1
ATOM 712 C CA . ARG A 1 90 ? -16.002 16.242 16.965 1.00 78.12 90 ARG A CA 1
ATOM 713 C C . ARG A 1 90 ? -15.920 14.722 17.132 1.00 78.12 90 ARG A C 1
ATOM 715 O O . ARG A 1 90 ? -16.657 13.997 16.471 1.00 78.12 90 ARG A O 1
ATOM 722 N N . ILE A 1 91 ? -15.041 14.230 18.008 1.00 82.69 91 ILE A N 1
ATOM 723 C CA . ILE A 1 91 ? -14.948 12.800 18.334 1.00 82.69 91 ILE A CA 1
ATOM 724 C C . ILE A 1 91 ? -16.211 12.350 19.070 1.00 82.69 91 ILE A C 1
ATOM 726 O O . ILE A 1 91 ? -16.755 11.301 18.737 1.00 82.69 91 ILE A O 1
ATOM 730 N N . LEU A 1 92 ? -16.695 13.131 20.041 1.00 84.25 92 LEU A N 1
ATOM 731 C CA . LEU A 1 92 ? -17.914 12.799 20.785 1.00 84.25 92 LEU A CA 1
ATOM 732 C C . LEU A 1 92 ? -19.155 12.793 19.884 1.00 84.25 92 LEU A C 1
ATOM 734 O O . LEU A 1 92 ? -19.975 11.886 19.995 1.00 84.25 92 LEU A O 1
ATOM 738 N N . GLU A 1 93 ? -19.268 13.754 18.968 1.00 85.06 93 GLU A N 1
ATOM 739 C CA . GLU A 1 93 ? -20.323 13.799 17.952 1.00 85.06 93 GLU A CA 1
ATOM 740 C C . GLU A 1 93 ? -20.267 12.567 17.034 1.00 85.06 93 GLU A C 1
ATOM 742 O O . GLU A 1 93 ? -21.264 11.869 16.868 1.00 85.06 93 GLU A O 1
ATOM 747 N N . ALA A 1 94 ? -19.087 12.223 16.506 1.00 83.12 94 ALA A N 1
ATOM 748 C CA . ALA A 1 94 ? -18.919 11.027 15.681 1.00 83.12 94 ALA A CA 1
ATOM 749 C C . ALA A 1 94 ? -19.197 9.726 16.459 1.00 83.12 94 ALA A C 1
ATOM 751 O O . ALA A 1 94 ? -19.777 8.791 15.907 1.00 83.12 94 ALA A O 1
ATOM 752 N N . HIS A 1 95 ? -18.829 9.672 17.744 1.00 87.06 95 HIS A N 1
ATOM 753 C CA . HIS A 1 95 ? -19.062 8.523 18.618 1.00 87.06 95 HIS A CA 1
ATOM 754 C C . HIS A 1 95 ? -20.555 8.227 18.802 1.00 87.06 95 HIS A C 1
ATOM 756 O O . HIS A 1 95 ? -20.933 7.058 18.855 1.00 87.06 95 HIS A O 1
ATOM 762 N N . GLN A 1 96 ? -21.425 9.246 18.834 1.00 90.25 96 GLN A N 1
ATOM 763 C CA . GLN A 1 96 ? -22.877 9.033 18.941 1.00 90.25 96 GLN A CA 1
ATOM 764 C C . GLN A 1 96 ? -23.421 8.128 17.822 1.00 90.25 96 GLN A C 1
ATOM 766 O O . GLN A 1 96 ? -24.331 7.341 18.070 1.00 90.25 96 GLN A O 1
ATOM 771 N N . ASN A 1 97 ? -22.809 8.154 16.633 1.00 87.50 97 ASN A N 1
ATOM 772 C CA . ASN A 1 97 ? -23.211 7.327 15.490 1.00 87.50 97 ASN A CA 1
ATOM 773 C C . ASN A 1 97 ? -22.824 5.844 15.622 1.00 87.50 97 ASN A C 1
ATOM 775 O O . ASN A 1 97 ? -23.329 5.008 14.873 1.00 87.50 97 ASN A O 1
ATOM 779 N N . VAL A 1 98 ? -21.915 5.511 16.542 1.00 89.56 98 VAL A N 1
ATOM 780 C CA . VAL A 1 98 ? -21.382 4.150 16.727 1.00 89.56 98 VAL A CA 1
ATOM 781 C C . VAL A 1 98 ? -21.573 3.606 18.144 1.00 89.56 98 VAL A C 1
ATOM 783 O O . VAL A 1 98 ? -21.319 2.429 18.375 1.00 89.56 98 VAL A O 1
ATOM 786 N N . ALA A 1 99 ? -22.066 4.422 19.079 1.00 88.31 99 ALA A N 1
ATOM 787 C CA . ALA A 1 99 ? -22.160 4.099 20.505 1.00 88.31 99 ALA A CA 1
ATOM 788 C C . ALA A 1 99 ? -23.003 2.850 20.824 1.00 88.31 99 ALA A C 1
ATOM 790 O O . ALA A 1 99 ? -22.807 2.231 21.864 1.00 88.31 99 ALA A O 1
ATOM 791 N N . GLN A 1 100 ? -23.945 2.492 19.947 1.00 91.94 100 GLN A N 1
ATOM 792 C CA . GLN A 1 100 ? -24.829 1.331 20.116 1.00 91.94 100 GLN A CA 1
ATOM 793 C C . GLN A 1 100 ? -24.366 0.098 19.328 1.00 91.94 100 GLN A C 1
ATOM 795 O O . GLN A 1 100 ? -25.046 -0.927 19.331 1.00 91.94 100 GLN A O 1
ATOM 800 N N . LEU A 1 101 ? -23.237 0.182 18.617 1.00 91.38 101 LEU A N 1
ATOM 801 C CA . LEU A 1 101 ? -22.735 -0.945 17.842 1.00 91.38 101 LEU A CA 1
ATOM 802 C C . LEU A 1 101 ? -22.080 -1.984 18.764 1.00 91.38 101 LEU A C 1
ATOM 804 O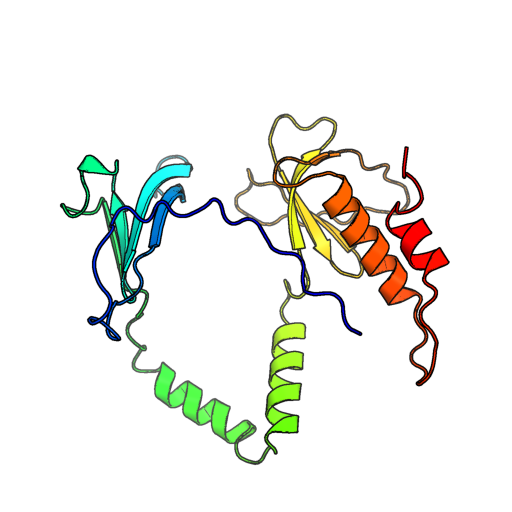 O . LEU A 1 101 ? -21.272 -1.623 19.624 1.00 91.38 101 LEU A O 1
ATOM 808 N N . PRO A 1 102 ? -22.351 -3.285 18.561 1.00 95.31 102 PRO A N 1
ATOM 809 C CA . PRO A 1 102 ? -21.549 -4.346 19.157 1.00 95.31 102 PRO A CA 1
ATOM 810 C C . PRO A 1 102 ? -20.072 -4.216 18.766 1.00 95.31 102 PRO A C 1
ATOM 812 O O . PRO A 1 102 ? -19.754 -3.741 17.676 1.00 95.31 102 PRO A O 1
ATOM 815 N N . LEU A 1 103 ? -19.163 -4.712 19.613 1.00 90.75 103 LEU A N 1
ATOM 816 C CA . LEU A 1 103 ? -17.712 -4.636 19.380 1.00 90.75 103 LEU A CA 1
ATOM 817 C C . LEU A 1 103 ? -17.298 -5.158 17.994 1.00 90.75 103 LEU A C 1
ATOM 819 O O . LEU A 1 103 ? -16.513 -4.513 17.305 1.00 90.75 103 LEU A O 1
ATOM 823 N N . SER A 1 104 ? -17.840 -6.303 17.579 1.00 93.44 104 SER A N 1
ATOM 824 C CA . SER A 1 104 ? -17.538 -6.911 16.279 1.00 93.44 104 SER A CA 1
ATOM 825 C C . SER A 1 104 ? -17.987 -6.041 15.104 1.00 93.44 104 SER A C 1
ATOM 827 O O . SER A 1 104 ? -17.269 -5.919 14.115 1.00 93.44 104 SER A O 1
ATOM 829 N N . GLU A 1 105 ? -19.149 -5.401 15.220 1.00 92.75 105 GLU A N 1
ATOM 830 C CA . GLU A 1 105 ? -19.690 -4.508 14.195 1.00 92.75 105 GLU A CA 1
ATOM 831 C C . GLU A 1 105 ? -18.895 -3.198 14.138 1.00 92.75 105 GLU A C 1
ATOM 833 O O . GLU A 1 105 ? -18.559 -2.722 13.056 1.00 92.75 105 GLU A O 1
ATOM 838 N N . ALA A 1 106 ? -18.511 -2.646 15.291 1.00 89.38 106 ALA A N 1
ATOM 839 C CA . ALA A 1 106 ? -17.636 -1.479 15.351 1.00 89.38 106 ALA A CA 1
ATOM 840 C C . ALA A 1 106 ? -16.269 -1.760 14.694 1.00 89.38 106 ALA A C 1
ATOM 842 O O . ALA A 1 106 ? -15.784 -0.947 13.905 1.00 89.38 106 ALA A O 1
ATOM 843 N N . GLN A 1 107 ? -15.676 -2.932 14.958 1.00 92.06 107 GLN A N 1
ATOM 844 C CA . GLN A 1 107 ? -14.439 -3.382 14.310 1.00 92.06 107 GLN A CA 1
ATOM 845 C C . GLN A 1 107 ? -14.606 -3.530 12.793 1.00 92.06 107 GLN A C 1
ATOM 847 O O . GLN A 1 107 ? -13.765 -3.049 12.032 1.00 92.06 107 GLN A O 1
ATOM 852 N N . LEU A 1 108 ? -15.697 -4.156 12.342 1.00 90.88 108 LEU A N 1
ATOM 853 C CA . LEU A 1 108 ? -15.971 -4.330 10.918 1.00 90.88 108 LEU A CA 1
ATOM 854 C C . LEU A 1 108 ? -16.137 -2.982 10.208 1.00 90.88 108 LEU A C 1
ATOM 856 O O . LEU A 1 108 ? -15.541 -2.771 9.153 1.00 90.88 108 LEU A O 1
ATOM 860 N N . ARG A 1 109 ? -16.880 -2.042 10.799 1.00 85.75 109 ARG A N 1
ATOM 861 C CA . ARG A 1 109 ? -17.053 -0.697 10.232 1.00 85.75 109 ARG A CA 1
ATOM 862 C C . ARG A 1 109 ? -15.762 0.096 10.182 1.00 85.75 109 ARG A C 1
ATOM 864 O O . ARG A 1 109 ? -15.549 0.831 9.223 1.00 85.75 109 ARG A O 1
ATOM 871 N N . PHE A 1 110 ? -14.888 -0.066 11.172 1.00 89.25 110 PHE A N 1
ATOM 872 C CA . PHE A 1 110 ? -13.559 0.533 11.124 1.00 89.25 110 PHE A CA 1
ATOM 873 C C . PHE A 1 110 ? -12.764 0.017 9.917 1.00 89.25 110 PHE A C 1
ATOM 875 O O . PHE A 1 110 ? -12.194 0.811 9.171 1.00 89.25 110 PHE A O 1
ATOM 882 N N . ILE A 1 111 ? -12.779 -1.300 9.679 1.00 90.31 111 ILE A N 1
ATOM 883 C CA . ILE A 1 111 ? -12.127 -1.909 8.512 1.00 90.31 111 ILE A CA 1
ATOM 884 C C . ILE A 1 111 ? -12.748 -1.389 7.212 1.00 90.31 111 ILE A C 1
ATOM 886 O O . ILE A 1 111 ? -12.011 -1.004 6.313 1.00 90.31 111 ILE A O 1
ATOM 890 N N . GLN A 1 112 ? -14.077 -1.316 7.116 1.00 87.44 112 GLN A N 1
ATOM 891 C CA . GLN A 1 112 ? -14.769 -0.796 5.929 1.00 87.44 112 GLN A CA 1
ATOM 892 C C . GLN A 1 112 ? -14.431 0.674 5.658 1.00 87.44 112 GLN A C 1
ATOM 894 O O . GLN A 1 112 ? -14.176 1.052 4.517 1.00 87.44 112 GLN A O 1
ATOM 899 N N . ALA A 1 113 ? -14.386 1.504 6.703 1.00 85.56 113 ALA A N 1
ATOM 900 C CA . ALA A 1 113 ? -13.991 2.901 6.584 1.00 85.56 113 ALA A CA 1
ATOM 901 C C . ALA A 1 113 ? -12.539 3.021 6.104 1.00 85.56 113 ALA A C 1
ATOM 903 O O . ALA A 1 113 ? -12.263 3.778 5.176 1.00 85.56 113 ALA A O 1
ATOM 904 N N . TRP A 1 114 ? -11.625 2.226 6.666 1.00 88.44 114 TRP A N 1
ATOM 905 C CA . TRP A 1 114 ? -10.234 2.164 6.216 1.00 88.44 114 TRP A CA 1
ATOM 906 C C . TRP A 1 114 ? -10.115 1.700 4.755 1.00 88.44 114 TRP A C 1
ATOM 908 O O . TRP A 1 114 ? -9.386 2.315 3.982 1.00 88.44 114 TRP A O 1
ATOM 918 N N . GLN A 1 115 ? -10.889 0.687 4.359 1.00 87.62 115 GLN A N 1
ATOM 919 C CA . GLN A 1 115 ? -10.963 0.167 2.990 1.00 87.62 115 GLN A CA 1
ATOM 920 C C . GLN A 1 115 ? -11.530 1.170 1.979 1.00 87.62 115 GLN A C 1
ATOM 922 O O . GLN A 1 115 ? -11.222 1.078 0.795 1.00 87.62 115 GLN A O 1
ATOM 927 N N . SER A 1 116 ? -12.344 2.127 2.432 1.00 85.38 116 SER A N 1
ATOM 928 C CA . SER A 1 116 ? -12.934 3.166 1.578 1.00 85.38 116 SER A CA 1
ATOM 929 C C . SER A 1 116 ? -11.983 4.323 1.247 1.00 85.38 116 SER A C 1
ATOM 931 O O . SER A 1 116 ? -12.321 5.180 0.431 1.00 85.38 116 SER A O 1
ATOM 933 N N . LEU A 1 117 ? -10.806 4.377 1.882 1.00 86.31 117 LEU A N 1
ATOM 934 C CA . LEU A 1 117 ? -9.818 5.420 1.618 1.00 86.31 117 LEU A CA 1
ATOM 935 C C . LEU A 1 117 ? -9.204 5.248 0.216 1.00 86.31 117 LEU A C 1
ATOM 937 O O . LEU A 1 117 ? -8.954 4.119 -0.202 1.00 86.31 117 LEU A O 1
ATOM 941 N N . PRO A 1 118 ? -8.897 6.349 -0.497 1.00 80.12 118 PRO A N 1
ATOM 942 C CA . PRO A 1 118 ? -8.455 6.303 -1.897 1.00 80.12 118 PRO A CA 1
ATOM 943 C C . PRO A 1 118 ? -7.155 5.514 -2.120 1.00 80.12 118 PRO A C 1
ATOM 945 O O . PRO A 1 118 ? -6.988 4.900 -3.173 1.00 80.12 118 PRO A O 1
ATOM 948 N N . ASP A 1 119 ? -6.273 5.494 -1.118 1.00 80.50 119 ASP A N 1
ATOM 949 C CA . ASP A 1 119 ? -4.961 4.841 -1.191 1.00 80.50 119 ASP A CA 1
ATOM 950 C C . ASP A 1 119 ? -4.917 3.493 -0.453 1.00 80.50 119 ASP A C 1
ATOM 952 O O . ASP A 1 119 ? -3.844 2.933 -0.207 1.00 80.50 119 ASP A O 1
ATOM 956 N N . PHE A 1 120 ? -6.079 2.971 -0.050 1.00 86.88 120 PHE A N 1
ATOM 957 C CA . PHE A 1 120 ? -6.153 1.690 0.636 1.00 86.88 120 PHE A CA 1
ATOM 958 C C . PHE A 1 120 ? -5.630 0.549 -0.250 1.00 86.88 120 PHE A C 1
ATOM 960 O O . PHE A 1 120 ? -5.930 0.465 -1.439 1.00 86.88 120 PHE A O 1
ATOM 967 N N . GLY A 1 121 ? -4.875 -0.371 0.356 1.00 88.12 121 GLY A N 1
ATOM 968 C CA . GLY A 1 121 ? -4.433 -1.600 -0.307 1.00 88.12 121 GLY A CA 1
ATOM 969 C C . GLY A 1 121 ? -3.302 -1.418 -1.321 1.00 88.12 121 GLY A C 1
ATOM 970 O O . GLY A 1 121 ? -2.980 -2.368 -2.031 1.00 88.12 121 GLY A O 1
ATOM 971 N N . ILE A 1 122 ? -2.677 -0.237 -1.389 1.00 88.38 122 ILE A N 1
ATOM 972 C CA . ILE A 1 122 ? -1.567 0.025 -2.310 1.00 88.38 122 ILE A CA 1
ATOM 973 C C . ILE A 1 122 ? -0.228 -0.254 -1.619 1.00 88.38 122 ILE A C 1
ATOM 975 O O . ILE A 1 122 ? 0.100 0.338 -0.591 1.00 88.38 122 ILE A O 1
ATOM 979 N N . SER A 1 123 ? 0.569 -1.144 -2.210 1.00 91.50 123 SER A N 1
ATOM 980 C CA . SER A 1 123 ? 1.951 -1.422 -1.797 1.00 91.50 123 SER A CA 1
ATOM 981 C C . SER A 1 123 ? 2.933 -0.702 -2.712 1.00 91.50 123 SER A C 1
ATOM 983 O O . SER A 1 123 ? 2.830 -0.822 -3.930 1.00 91.50 123 SER A O 1
ATOM 985 N N . TYR A 1 124 ? 3.884 0.042 -2.146 1.00 90.75 124 TYR A N 1
ATOM 986 C CA . TYR A 1 124 ? 4.786 0.906 -2.913 1.00 90.75 124 TYR A CA 1
ATOM 987 C C . TYR A 1 124 ? 6.207 0.347 -2.994 1.00 90.75 124 TYR A C 1
ATOM 989 O O . TYR A 1 124 ? 6.809 -0.004 -1.980 1.00 90.75 124 TYR A O 1
ATOM 997 N N . PHE A 1 125 ? 6.770 0.351 -4.201 1.00 90.69 125 PHE A N 1
ATOM 998 C CA . PHE A 1 125 ? 8.137 -0.074 -4.489 1.00 90.69 125 PHE A CA 1
ATOM 999 C C . PHE A 1 125 ? 8.871 1.003 -5.283 1.00 90.69 125 PHE A C 1
ATOM 1001 O O . PHE A 1 125 ? 8.329 1.548 -6.242 1.00 90.69 125 PHE A O 1
ATOM 1008 N N . ILE A 1 126 ? 10.122 1.289 -4.924 1.00 90.31 126 ILE A N 1
ATOM 1009 C CA . ILE A 1 126 ? 10.990 2.136 -5.744 1.00 90.31 126 ILE A CA 1
ATOM 1010 C C . ILE A 1 126 ? 11.517 1.277 -6.889 1.00 90.31 126 ILE A C 1
ATOM 1012 O O . ILE A 1 126 ? 12.143 0.234 -6.664 1.00 90.31 126 ILE A O 1
ATOM 1016 N N . VAL A 1 127 ? 11.264 1.720 -8.114 1.00 91.06 127 VAL A N 1
ATOM 1017 C CA . VAL A 1 127 ? 11.656 1.040 -9.346 1.00 91.06 127 VAL A CA 1
ATOM 1018 C C . VAL A 1 127 ? 12.265 2.034 -10.326 1.00 91.06 127 VAL A C 1
ATOM 1020 O O . VAL A 1 127 ? 12.096 3.246 -10.214 1.00 91.06 127 VAL A O 1
ATOM 1023 N N . LYS A 1 128 ? 12.947 1.516 -11.339 1.00 90.62 128 LYS A N 1
ATOM 1024 C CA . LYS A 1 128 ? 13.399 2.294 -12.486 1.00 90.62 128 LYS A CA 1
ATOM 1025 C C . LYS A 1 128 ? 12.756 1.737 -13.743 1.00 90.62 128 LYS A C 1
ATOM 1027 O O . LYS A 1 128 ? 13.112 0.650 -14.197 1.00 90.62 128 LYS A O 1
ATOM 1032 N N . PHE A 1 129 ? 11.789 2.469 -14.288 1.00 89.69 129 PHE A N 1
ATOM 1033 C CA . PHE A 1 129 ? 11.123 2.080 -15.527 1.00 89.69 129 PHE A CA 1
ATOM 1034 C C . PHE A 1 129 ? 12.079 2.170 -16.715 1.00 89.69 129 PHE A C 1
ATOM 1036 O O . PHE A 1 129 ? 12.941 3.052 -16.793 1.00 89.69 129 PHE A O 1
ATOM 1043 N N . LYS A 1 130 ? 11.909 1.264 -17.678 1.00 88.38 130 LYS A N 1
ATOM 1044 C CA . LYS A 1 130 ? 12.662 1.277 -18.932 1.00 88.38 130 LYS A CA 1
ATOM 1045 C C . LYS A 1 130 ? 12.461 2.620 -19.639 1.00 88.38 130 LYS A C 1
ATOM 1047 O O . LYS A 1 130 ? 11.339 3.070 -19.837 1.00 88.38 130 LYS A O 1
ATOM 1052 N N . GLY A 1 131 ? 13.567 3.262 -20.013 1.00 85.12 131 GLY A N 1
ATOM 1053 C CA . GLY A 1 131 ? 13.569 4.594 -20.631 1.00 85.12 131 GLY A CA 1
ATOM 1054 C C . GLY A 1 131 ? 13.572 5.760 -19.636 1.00 85.12 131 GLY A C 1
ATOM 1055 O O . GLY A 1 131 ? 13.845 6.890 -20.039 1.00 85.12 131 GLY A O 1
ATOM 1056 N N . SER A 1 132 ? 13.353 5.508 -18.342 1.00 85.12 132 SER A N 1
ATOM 1057 C CA . SER A 1 132 ? 13.467 6.540 -17.316 1.00 85.12 132 SER A CA 1
ATOM 1058 C C . SER A 1 132 ? 14.913 6.767 -16.885 1.00 85.12 132 SER A C 1
ATOM 1060 O O . SER A 1 132 ? 15.721 5.841 -16.756 1.00 85.12 132 SER A O 1
ATOM 1062 N N . ARG A 1 133 ? 15.250 8.036 -16.641 1.00 85.38 133 ARG A N 1
ATOM 1063 C CA . ARG A 1 133 ? 16.566 8.443 -16.123 1.00 85.38 133 ARG A CA 1
ATOM 1064 C C . ARG A 1 133 ? 16.607 8.506 -14.598 1.00 85.38 133 ARG A C 1
ATOM 1066 O O . ARG A 1 133 ? 17.702 8.577 -14.045 1.00 85.38 133 ARG A O 1
ATOM 1073 N N . LYS A 1 134 ? 15.449 8.501 -13.938 1.00 86.69 134 LYS A N 1
ATOM 1074 C CA . LYS A 1 134 ? 15.308 8.656 -12.489 1.00 86.69 134 LYS A CA 1
ATOM 1075 C C . LYS A 1 134 ? 14.581 7.456 -11.899 1.00 86.69 134 LYS A C 1
ATOM 1077 O O . LYS A 1 134 ? 13.896 6.730 -12.615 1.00 86.69 134 LYS A O 1
ATOM 1082 N N . ASP A 1 135 ? 14.754 7.281 -10.600 1.00 89.00 135 ASP A N 1
ATOM 1083 C CA . ASP A 1 135 ? 13.954 6.338 -9.835 1.00 89.00 135 ASP A CA 1
ATOM 1084 C C . ASP A 1 135 ? 12.532 6.893 -9.685 1.00 89.00 135 ASP A C 1
ATOM 1086 O O . ASP A 1 135 ? 12.326 8.103 -9.548 1.00 89.00 135 ASP A O 1
ATOM 1090 N N . GLU A 1 136 ? 11.561 5.993 -9.724 1.00 87.94 136 GLU A N 1
ATOM 1091 C CA . GLU A 1 136 ? 10.125 6.255 -9.673 1.00 87.94 136 GLU A CA 1
ATOM 1092 C C . GLU A 1 136 ? 9.466 5.258 -8.712 1.00 87.94 136 GLU A C 1
ATOM 1094 O O . GLU A 1 136 ? 10.121 4.344 -8.206 1.00 87.94 136 GLU A O 1
ATOM 1099 N N . ILE A 1 137 ? 8.170 5.422 -8.442 1.00 89.38 137 ILE A N 1
ATOM 1100 C CA . ILE A 1 137 ? 7.423 4.495 -7.588 1.00 89.38 137 ILE A CA 1
ATOM 1101 C C . ILE A 1 137 ? 6.453 3.661 -8.429 1.00 89.38 137 ILE A C 1
ATOM 1103 O O . ILE A 1 137 ? 5.717 4.186 -9.264 1.00 89.38 137 ILE A O 1
ATOM 1107 N N . LEU A 1 138 ? 6.444 2.355 -8.168 1.00 90.50 138 LEU A N 1
ATOM 1108 C CA . LEU A 1 138 ? 5.410 1.414 -8.577 1.00 90.50 138 LEU A CA 1
ATOM 1109 C C . LEU A 1 138 ? 4.504 1.136 -7.373 1.00 90.50 138 LEU A C 1
ATOM 1111 O O . LEU A 1 138 ? 4.945 0.560 -6.380 1.00 90.50 138 LEU A O 1
ATOM 1115 N N . GLY A 1 139 ? 3.248 1.556 -7.461 1.00 91.00 139 GLY A N 1
ATOM 1116 C CA . GLY A 1 139 ? 2.169 1.132 -6.580 1.00 91.00 139 GLY A CA 1
ATOM 1117 C C . GLY A 1 139 ? 1.509 -0.138 -7.117 1.00 91.00 139 GLY A C 1
ATOM 1118 O O . GLY A 1 139 ? 1.171 -0.211 -8.295 1.00 91.00 139 GLY A O 1
ATOM 1119 N N . ILE A 1 140 ? 1.313 -1.130 -6.258 1.00 91.12 140 ILE A N 1
ATOM 1120 C CA . ILE A 1 140 ? 0.618 -2.382 -6.565 1.00 91.12 140 ILE A CA 1
ATOM 1121 C C . ILE A 1 140 ? -0.627 -2.440 -5.690 1.00 91.12 140 ILE A C 1
ATOM 1123 O O . ILE A 1 140 ? -0.515 -2.550 -4.468 1.00 91.12 140 ILE A O 1
ATOM 1127 N N . ALA A 1 141 ? -1.796 -2.342 -6.315 1.00 89.19 141 ALA A N 1
ATOM 1128 C CA . ALA A 1 141 ? -3.084 -2.612 -5.691 1.00 89.19 141 ALA A CA 1
ATOM 1129 C C . ALA A 1 141 ? -3.598 -3.983 -6.148 1.00 89.19 141 ALA A C 1
ATOM 1131 O O . ALA A 1 141 ? -3.076 -4.578 -7.090 1.00 89.19 141 ALA A O 1
ATOM 1132 N N . ASN A 1 142 ? -4.665 -4.469 -5.519 1.00 88.06 142 ASN A N 1
ATOM 1133 C CA . ASN A 1 142 ? -5.256 -5.764 -5.852 1.00 88.06 142 ASN A CA 1
ATOM 1134 C C . ASN A 1 142 ? -5.835 -5.848 -7.276 1.00 88.06 142 ASN A C 1
ATOM 1136 O O . ASN A 1 142 ? -6.006 -6.948 -7.787 1.00 88.06 142 ASN A O 1
ATOM 1140 N N . ASN A 1 143 ? -6.167 -4.715 -7.898 1.00 85.62 143 ASN A N 1
ATOM 1141 C CA . ASN A 1 143 ? -6.814 -4.652 -9.211 1.00 85.62 143 ASN A CA 1
ATOM 1142 C C . ASN A 1 143 ? -6.101 -3.743 -10.225 1.00 85.62 143 ASN A C 1
ATOM 1144 O O . ASN A 1 143 ? -6.606 -3.567 -11.330 1.00 85.62 143 ASN A O 1
ATOM 1148 N N . ARG A 1 144 ? -4.977 -3.120 -9.856 1.00 85.88 144 ARG A N 1
ATOM 1149 C CA . ARG A 1 144 ? -4.256 -2.189 -10.732 1.00 85.88 144 ARG A CA 1
ATOM 1150 C C . ARG A 1 144 ? -2.803 -2.013 -10.321 1.00 85.88 144 ARG A C 1
ATOM 1152 O O . ARG A 1 144 ? -2.446 -2.112 -9.147 1.00 85.88 144 ARG A O 1
ATOM 1159 N N . LEU A 1 145 ? -1.989 -1.662 -11.306 1.00 87.19 145 LEU A N 1
ATOM 1160 C CA . LEU A 1 145 ? -0.625 -1.187 -11.128 1.00 87.19 145 LEU A CA 1
ATOM 1161 C C . LEU A 1 145 ? -0.591 0.318 -11.399 1.00 87.19 145 LEU A C 1
ATOM 1163 O O . LEU A 1 145 ? -1.210 0.796 -12.346 1.00 87.19 145 LEU A O 1
ATOM 1167 N N . ILE A 1 146 ? 0.128 1.052 -10.558 1.00 86.50 146 ILE A N 1
ATOM 1168 C CA . ILE A 1 146 ? 0.171 2.512 -10.560 1.00 86.50 146 ILE A CA 1
ATOM 1169 C C . ILE A 1 146 ? 1.623 2.945 -10.707 1.00 86.50 146 ILE A C 1
ATOM 1171 O O . ILE A 1 146 ? 2.462 2.616 -9.872 1.00 86.50 146 ILE A O 1
ATOM 1175 N N . ARG A 1 147 ? 1.941 3.720 -11.738 1.00 86.81 147 ARG A N 1
ATOM 1176 C CA . ARG A 1 147 ? 3.229 4.422 -11.820 1.00 86.81 147 ARG A CA 1
ATOM 1177 C C . ARG A 1 147 ? 3.098 5.810 -11.208 1.00 86.81 147 ARG A C 1
ATOM 1179 O O . ARG A 1 147 ? 2.127 6.489 -11.511 1.00 86.81 147 ARG A O 1
ATOM 1186 N N . ILE A 1 148 ? 4.064 6.222 -10.386 1.00 84.12 148 ILE A N 1
ATOM 1187 C CA . ILE A 1 148 ? 4.094 7.529 -9.716 1.00 84.12 148 ILE A CA 1
ATOM 1188 C C . ILE A 1 148 ? 5.441 8.214 -9.979 1.00 84.12 148 ILE A C 1
ATOM 1190 O O . ILE A 1 148 ? 6.501 7.686 -9.623 1.00 84.12 148 ILE A O 1
ATOM 1194 N N . ASP A 1 149 ? 5.392 9.415 -10.562 1.00 75.44 149 ASP A N 1
ATOM 1195 C CA . ASP A 1 149 ? 6.569 10.256 -10.795 1.00 75.44 149 ASP A CA 1
ATOM 1196 C C . ASP A 1 149 ? 6.919 11.082 -9.542 1.00 75.44 149 ASP A C 1
ATOM 1198 O O . ASP A 1 149 ? 6.191 11.984 -9.125 1.00 75.44 149 ASP A O 1
ATOM 1202 N N . LEU A 1 150 ? 8.086 10.807 -8.959 1.00 68.62 150 LEU A N 1
ATOM 1203 C CA . LEU A 1 150 ? 8.613 11.516 -7.790 1.00 68.62 150 LEU A CA 1
ATOM 1204 C C . LEU A 1 150 ? 9.027 12.972 -8.075 1.00 68.62 150 LEU A C 1
ATOM 1206 O O . LEU A 1 150 ? 9.245 13.743 -7.138 1.00 68.62 150 LEU A O 1
ATOM 1210 N N . ALA A 1 151 ? 9.186 13.364 -9.342 1.00 67.56 151 ALA A N 1
ATOM 1211 C CA . ALA A 1 151 ? 9.634 14.699 -9.727 1.00 67.56 151 ALA A CA 1
ATOM 1212 C C . ALA A 1 151 ? 8.516 15.749 -9.698 1.00 67.56 151 ALA A C 1
ATOM 1214 O O . ALA A 1 151 ? 8.809 16.926 -9.477 1.00 67.56 151 ALA A O 1
ATOM 1215 N N . VAL A 1 152 ? 7.261 15.344 -9.915 1.00 60.84 152 VAL A N 1
ATOM 1216 C CA . VAL A 1 152 ? 6.123 16.271 -10.047 1.00 60.84 152 VAL A CA 1
ATOM 1217 C C . VAL A 1 152 ? 5.638 16.770 -8.680 1.00 60.84 152 VAL A C 1
ATOM 1219 O O . VAL A 1 152 ? 5.045 17.839 -8.583 1.00 60.84 152 VAL A O 1
ATOM 1222 N N . GLY A 1 153 ? 5.966 16.071 -7.589 1.00 52.53 153 GLY A N 1
ATOM 1223 C CA . GLY A 1 153 ? 5.510 16.431 -6.242 1.00 52.53 153 GLY A CA 1
ATOM 1224 C C . GLY A 1 153 ? 4.024 16.148 -5.990 1.00 52.53 153 GLY A C 1
ATOM 1225 O O . GLY A 1 153 ? 3.588 16.347 -4.860 1.00 52.53 153 GLY A O 1
ATOM 1226 N N . ASP A 1 154 ? 3.316 15.643 -7.005 1.00 53.25 154 ASP A N 1
ATOM 1227 C CA . ASP A 1 154 ? 1.956 15.112 -6.968 1.00 53.25 154 ASP A CA 1
ATOM 1228 C C . ASP A 1 154 ? 1.952 13.672 -7.492 1.00 53.25 154 ASP A C 1
ATOM 1230 O O . ASP A 1 154 ? 2.728 13.303 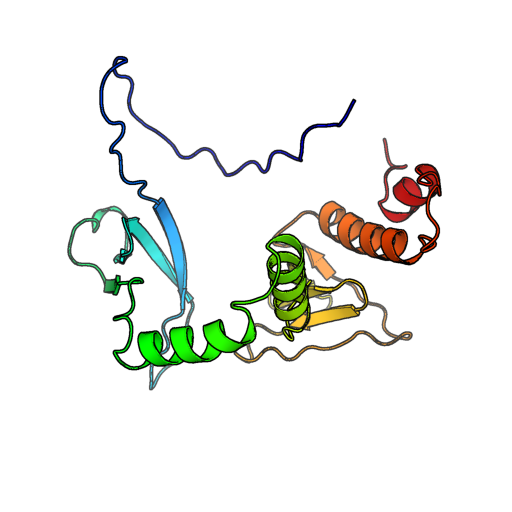-8.379 1.00 53.25 154 ASP A O 1
ATOM 1234 N N . VAL A 1 155 ? 1.057 12.856 -6.936 1.00 56.41 155 VAL A N 1
ATOM 1235 C CA . VAL A 1 155 ? 0.865 11.462 -7.335 1.00 56.41 155 VAL A CA 1
ATOM 1236 C C . VAL A 1 155 ? 0.089 11.430 -8.651 1.00 56.41 155 VAL A C 1
ATOM 1238 O O . VAL A 1 155 ? -1.138 11.394 -8.660 1.00 56.41 155 VAL A O 1
ATOM 1241 N N . VAL A 1 156 ? 0.792 11.459 -9.784 1.00 55.88 156 VAL A N 1
ATOM 1242 C CA . VAL A 1 156 ? 0.170 11.168 -11.084 1.00 55.88 156 VAL A CA 1
ATOM 1243 C C . VAL A 1 156 ? 0.118 9.657 -11.234 1.00 55.88 156 VAL A C 1
ATOM 1245 O O . VAL A 1 156 ? 1.091 9.051 -11.665 1.00 55.88 156 VAL A O 1
ATOM 1248 N N . ALA A 1 157 ? -0.998 9.058 -10.824 1.00 59.25 157 ALA A N 1
ATOM 1249 C CA . ALA A 1 157 ? -1.265 7.645 -11.031 1.00 59.25 157 ALA A CA 1
ATOM 1250 C C . ALA A 1 157 ? -1.492 7.379 -12.525 1.00 59.25 157 ALA A C 1
ATOM 1252 O O . ALA A 1 157 ? -2.484 7.833 -13.092 1.00 59.25 157 ALA A O 1
ATOM 1253 N N . ILE A 1 158 ? -0.575 6.652 -13.163 1.00 60.91 158 ILE A N 1
ATOM 1254 C CA . ILE A 1 158 ? -0.803 6.113 -14.508 1.00 60.91 158 ILE A CA 1
ATOM 1255 C C . ILE A 1 158 ? -1.176 4.642 -14.352 1.00 60.91 158 ILE A C 1
ATOM 1257 O O . ILE A 1 158 ? -0.361 3.854 -13.862 1.00 60.91 158 ILE A O 1
ATOM 1261 N N . GLU A 1 159 ? -2.404 4.302 -14.745 1.00 63.56 159 GLU A N 1
ATOM 1262 C CA . GLU A 1 159 ? -2.860 2.919 -14.884 1.00 63.56 159 GLU A CA 1
ATOM 1263 C C . GLU A 1 159 ? -2.333 2.353 -16.206 1.00 63.56 159 GLU A C 1
ATOM 1265 O O . GLU A 1 159 ? -2.315 3.031 -17.237 1.00 63.56 159 GLU A O 1
ATOM 1270 N N . PHE A 1 160 ? -1.841 1.120 -16.164 1.00 67.19 160 PHE A N 1
ATOM 1271 C CA . PHE A 1 160 ? -1.372 0.435 -17.360 1.00 67.19 160 PHE A CA 1
ATOM 1272 C C . PHE A 1 160 ? -2.569 -0.156 -18.119 1.00 67.19 160 PHE A C 1
ATOM 1274 O O . PHE A 1 160 ? -3.357 -0.892 -17.534 1.00 67.19 160 PHE A O 1
ATOM 1281 N N . ASP A 1 161 ? -2.692 0.180 -19.404 1.00 64.19 161 ASP A N 1
ATOM 1282 C CA . ASP A 1 161 ? -3.700 -0.359 -20.330 1.00 64.19 161 ASP A CA 1
ATOM 1283 C C . ASP A 1 161 ? -3.217 -1.681 -20.969 1.00 64.19 161 ASP A C 1
ATOM 1285 O O . ASP A 1 161 ? -2.010 -1.932 -21.048 1.00 64.19 161 ASP A O 1
ATOM 1289 N N . GLU A 1 162 ? -4.144 -2.509 -21.464 1.00 62.47 162 GLU A N 1
ATOM 1290 C CA . GLU A 1 162 ? -3.934 -3.886 -21.956 1.00 62.47 162 GLU A CA 1
ATOM 1291 C C . GLU A 1 162 ? -2.905 -4.001 -23.099 1.00 62.47 162 GLU A C 1
ATOM 1293 O O . GLU A 1 162 ? -2.366 -5.075 -23.359 1.00 62.47 162 GLU A O 1
ATOM 1298 N N . HIS A 1 163 ? -2.572 -2.890 -23.759 1.00 65.88 163 HIS A N 1
ATOM 1299 C CA . HIS A 1 163 ? -1.640 -2.843 -24.889 1.00 65.88 163 HIS A CA 1
ATOM 1300 C C . HIS A 1 163 ? -0.224 -2.370 -24.513 1.00 65.88 163 HIS A C 1
ATOM 1302 O O . HIS A 1 163 ? 0.629 -2.198 -25.390 1.00 65.88 163 HIS A O 1
ATOM 1308 N N . ILE A 1 164 ? 0.053 -2.128 -23.226 1.00 70.00 164 ILE A N 1
ATOM 1309 C CA . ILE A 1 164 ? 1.319 -1.543 -22.774 1.00 70.00 164 ILE A CA 1
ATOM 1310 C C . ILE A 1 164 ? 2.231 -2.614 -22.173 1.00 70.00 164 ILE A C 1
ATOM 1312 O O . ILE A 1 164 ? 2.032 -3.092 -21.061 1.00 70.00 164 ILE A O 1
ATOM 1316 N N . ASN A 1 165 ? 3.325 -2.913 -22.876 1.00 73.88 165 ASN A N 1
ATOM 1317 C CA . ASN A 1 165 ? 4.418 -3.704 -22.317 1.00 73.88 165 ASN A CA 1
ATOM 1318 C C . ASN A 1 165 ? 5.220 -2.864 -21.316 1.00 73.88 165 ASN A C 1
ATOM 1320 O O . ASN A 1 165 ? 5.923 -1.920 -21.691 1.00 73.88 165 ASN A O 1
ATOM 1324 N N . VAL A 1 166 ? 5.142 -3.231 -20.039 1.00 81.44 166 VAL A N 1
ATOM 1325 C CA . VAL A 1 166 ? 5.839 -2.546 -18.947 1.00 81.44 166 VAL A CA 1
ATOM 1326 C C . VAL A 1 166 ? 7.125 -3.284 -18.609 1.00 81.44 166 VAL A C 1
ATOM 1328 O O . VAL A 1 166 ? 7.122 -4.487 -18.377 1.00 81.44 166 VAL A O 1
ATOM 1331 N N . ALA A 1 167 ? 8.235 -2.554 -18.536 1.00 87.38 167 ALA A N 1
ATOM 1332 C CA . ALA A 1 167 ? 9.505 -3.086 -18.058 1.00 87.38 167 ALA A CA 1
ATOM 1333 C C . ALA A 1 167 ? 10.112 -2.137 -17.025 1.00 87.38 167 ALA A C 1
ATOM 1335 O O . ALA A 1 167 ? 10.162 -0.922 -17.240 1.00 87.38 167 ALA A O 1
ATOM 1336 N N . PHE A 1 168 ? 10.598 -2.690 -15.918 1.00 91.62 168 PHE A N 1
ATOM 1337 C CA . PHE A 1 168 ? 11.261 -1.949 -14.850 1.00 91.62 168 PHE A CA 1
ATOM 1338 C C . PHE A 1 168 ? 12.291 -2.826 -14.133 1.00 91.62 168 PHE A C 1
ATOM 1340 O O . PHE A 1 168 ? 12.206 -4.051 -14.156 1.00 91.62 168 PHE A O 1
ATOM 1347 N N . SER A 1 169 ? 13.256 -2.190 -13.474 1.00 91.69 169 SER A N 1
ATOM 1348 C CA . SER A 1 169 ? 14.152 -2.837 -12.512 1.00 91.69 169 SER A CA 1
ATOM 1349 C C . SER A 1 169 ? 13.813 -2.382 -11.097 1.00 91.69 169 SER A C 1
ATOM 1351 O O . SER A 1 169 ? 13.561 -1.196 -10.877 1.00 91.69 169 SER A O 1
ATOM 1353 N N . CYS A 1 170 ? 13.825 -3.297 -10.132 1.00 90.31 170 CYS A N 1
ATOM 1354 C CA . CYS A 1 170 ? 13.521 -2.969 -8.740 1.00 90.31 170 CYS A CA 1
ATOM 1355 C C . CYS A 1 170 ? 14.729 -2.326 -8.041 1.00 90.31 170 CYS A C 1
ATOM 1357 O O . CYS A 1 170 ? 15.865 -2.739 -8.269 1.00 90.31 170 CYS A O 1
ATOM 1359 N N . VAL A 1 171 ? 14.475 -1.317 -7.201 1.00 89.12 171 VAL A N 1
ATOM 1360 C CA . VAL A 1 171 ? 15.500 -0.584 -6.433 1.00 89.12 171 VAL A CA 1
ATOM 1361 C C . VAL A 1 171 ? 15.321 -0.800 -4.929 1.00 89.12 171 VAL A C 1
ATOM 1363 O O . VAL A 1 171 ? 16.304 -1.026 -4.231 1.00 89.12 171 VAL A O 1
ATOM 1366 N N . SER A 1 172 ? 14.084 -0.767 -4.414 1.00 84.38 172 SER A N 1
ATOM 1367 C CA . SER A 1 172 ? 13.813 -0.950 -2.973 1.00 84.38 172 SER A CA 1
ATOM 1368 C C . SER A 1 172 ? 13.605 -2.404 -2.535 1.00 84.38 172 SER A C 1
ATOM 1370 O O . SER A 1 172 ? 13.478 -2.659 -1.341 1.00 84.38 172 SER A O 1
ATOM 1372 N N . ALA A 1 173 ? 13.505 -3.347 -3.473 1.00 86.31 173 ALA A N 1
ATOM 1373 C CA . ALA A 1 173 ? 13.230 -4.759 -3.208 1.00 86.31 173 ALA A CA 1
ATOM 1374 C C . ALA A 1 173 ? 13.777 -5.645 -4.339 1.00 86.31 173 ALA A C 1
ATOM 1376 O O . ALA A 1 173 ? 14.103 -5.152 -5.417 1.00 86.31 173 ALA A O 1
ATOM 1377 N N . SER A 1 174 ? 13.846 -6.959 -4.114 1.00 89.38 174 SER A N 1
ATOM 1378 C CA . SER A 1 174 ? 14.101 -7.924 -5.192 1.00 89.38 174 SER A CA 1
ATOM 1379 C C . SER A 1 174 ? 12.910 -7.988 -6.153 1.00 89.38 174 SER A C 1
ATOM 1381 O O . SER A 1 174 ? 11.759 -7.904 -5.717 1.00 89.38 174 SER A O 1
ATOM 1383 N N . CYS A 1 175 ? 13.173 -8.217 -7.444 1.00 87.81 175 CYS A N 1
ATOM 1384 C CA . CYS A 1 175 ? 12.124 -8.476 -8.436 1.00 87.81 175 CYS A CA 1
ATOM 1385 C C . CYS A 1 175 ? 11.234 -9.663 -8.050 1.00 87.81 175 CYS A C 1
ATOM 1387 O O . CYS A 1 175 ? 10.047 -9.644 -8.361 1.00 87.81 175 CYS A O 1
ATOM 1389 N N . ARG A 1 176 ? 11.772 -10.634 -7.299 1.00 90.94 176 ARG A N 1
ATOM 1390 C CA . ARG A 1 176 ? 11.011 -11.768 -6.763 1.00 90.94 176 ARG A CA 1
ATOM 1391 C C . ARG A 1 176 ? 9.865 -11.325 -5.852 1.00 90.94 176 ARG A C 1
ATOM 1393 O O . ARG A 1 176 ? 8.775 -11.858 -5.970 1.00 90.94 176 ARG A O 1
ATOM 1400 N N . ILE A 1 177 ? 10.088 -10.328 -4.992 1.00 90.81 177 ILE A N 1
ATOM 1401 C CA . ILE A 1 177 ? 9.053 -9.829 -4.068 1.00 90.81 177 ILE A CA 1
ATOM 1402 C C . ILE A 1 177 ? 7.935 -9.143 -4.854 1.00 90.81 177 ILE A C 1
ATOM 1404 O O . ILE A 1 177 ? 6.759 -9.367 -4.591 1.00 90.81 177 ILE A O 1
ATOM 1408 N N . VAL A 1 178 ? 8.297 -8.320 -5.840 1.00 90.62 178 VAL A N 1
ATOM 1409 C CA . VAL A 1 178 ? 7.316 -7.640 -6.696 1.00 90.62 178 VAL A CA 1
ATOM 1410 C C . VAL A 1 178 ? 6.513 -8.651 -7.518 1.00 90.62 178 VAL A C 1
ATOM 1412 O O . VAL A 1 178 ? 5.294 -8.529 -7.607 1.00 90.62 178 VAL A O 1
ATOM 1415 N N . HIS A 1 179 ? 7.179 -9.673 -8.063 1.00 91.06 179 HIS A N 1
ATOM 1416 C CA . HIS A 1 179 ? 6.536 -10.780 -8.768 1.00 91.06 179 HIS A CA 1
ATOM 1417 C C . HIS A 1 179 ? 5.549 -11.536 -7.868 1.00 91.06 179 HIS A C 1
ATOM 1419 O O . HIS A 1 179 ? 4.398 -11.721 -8.248 1.00 91.06 179 HIS A O 1
ATOM 1425 N N . GLU A 1 180 ? 5.967 -11.896 -6.653 1.00 92.62 180 GLU A N 1
ATOM 1426 C CA . GLU A 1 180 ? 5.126 -12.581 -5.668 1.00 92.62 180 GLU A CA 1
ATOM 1427 C C . GLU A 1 180 ? 3.899 -11.748 -5.273 1.00 92.62 180 GLU A C 1
ATOM 1429 O O . GLU A 1 180 ? 2.805 -12.292 -5.171 1.00 92.62 180 GLU A O 1
ATOM 1434 N N . TYR A 1 181 ? 4.039 -10.426 -5.123 1.00 92.06 181 TYR A N 1
ATOM 1435 C CA . TYR A 1 181 ? 2.905 -9.531 -4.862 1.00 92.06 181 TYR A CA 1
ATOM 1436 C C . TYR A 1 181 ? 1.877 -9.548 -5.997 1.00 92.06 181 TYR A C 1
ATOM 1438 O O . TYR A 1 181 ? 0.678 -9.655 -5.742 1.00 92.06 181 TYR A O 1
ATOM 1446 N N . ILE A 1 182 ? 2.336 -9.445 -7.247 1.00 91.56 182 ILE A N 1
ATOM 1447 C CA . ILE A 1 182 ? 1.453 -9.458 -8.421 1.00 91.56 182 ILE A CA 1
ATOM 1448 C C . ILE A 1 182 ? 0.771 -10.825 -8.543 1.00 91.56 182 ILE A C 1
ATOM 1450 O O . ILE A 1 182 ? -0.456 -10.894 -8.602 1.00 91.56 182 ILE A O 1
ATOM 1454 N N . GLY A 1 183 ? 1.550 -11.909 -8.513 1.00 91.56 183 GLY A N 1
ATOM 1455 C CA . GLY A 1 183 ? 1.042 -13.278 -8.589 1.00 91.56 183 GLY A CA 1
ATOM 1456 C C . GLY A 1 183 ? 0.083 -13.621 -7.451 1.00 91.56 183 GLY A C 1
ATOM 1457 O O . GLY A 1 183 ? -0.968 -14.212 -7.682 1.00 91.56 183 GLY A O 1
ATOM 1458 N N . GLY A 1 184 ? 0.392 -13.177 -6.232 1.00 92.94 184 GLY A N 1
ATOM 1459 C CA . GLY A 1 184 ? -0.455 -13.350 -5.057 1.00 92.94 184 GLY A CA 1
ATOM 1460 C C . GLY A 1 184 ? -1.788 -12.612 -5.173 1.00 92.94 184 GLY A C 1
ATOM 1461 O O . GLY A 1 184 ? -2.824 -13.184 -4.841 1.00 92.94 184 GLY A O 1
ATOM 1462 N N . TYR A 1 185 ? -1.807 -11.378 -5.690 1.00 92.62 185 TYR A N 1
ATOM 1463 C CA . TYR A 1 185 ? -3.069 -10.672 -5.942 1.00 92.62 185 TYR A CA 1
ATOM 1464 C C . TYR A 1 185 ? -3.906 -11.335 -7.035 1.00 92.62 185 TYR A C 1
ATOM 1466 O O . TYR A 1 185 ? -5.122 -11.446 -6.868 1.00 92.62 185 TYR A O 1
ATOM 1474 N N . ILE A 1 186 ? -3.271 -11.835 -8.100 1.00 90.50 186 ILE A N 1
ATOM 1475 C CA . ILE A 1 186 ? -3.960 -12.609 -9.138 1.00 90.50 186 ILE A CA 1
ATOM 1476 C C . ILE A 1 186 ? -4.579 -13.860 -8.509 1.00 90.50 186 ILE A C 1
ATOM 1478 O O . ILE A 1 186 ? -5.790 -14.041 -8.606 1.00 90.50 186 ILE A O 1
ATOM 1482 N N . PHE A 1 187 ? -3.798 -14.652 -7.770 1.00 92.06 187 PHE A N 1
ATOM 1483 C CA . PHE A 1 187 ? -4.279 -15.845 -7.068 1.00 92.06 187 PHE A CA 1
ATOM 1484 C C . PHE A 1 187 ? -5.446 -15.538 -6.122 1.00 92.06 187 PHE A C 1
ATOM 1486 O O . PHE A 1 187 ? -6.459 -16.226 -6.114 1.00 92.06 187 PHE A O 1
ATOM 1493 N N . LEU A 1 188 ? -5.356 -14.465 -5.333 1.00 90.25 188 LEU A N 1
ATOM 1494 C CA . LEU A 1 188 ? -6.447 -14.073 -4.439 1.00 90.25 188 LEU A CA 1
ATOM 1495 C C . LEU A 1 188 ? -7.726 -13.688 -5.193 1.00 90.25 188 LEU A C 1
ATOM 1497 O O . LEU A 1 188 ? -8.809 -13.829 -4.626 1.00 90.25 188 LEU A O 1
ATOM 1501 N N . SER A 1 189 ? -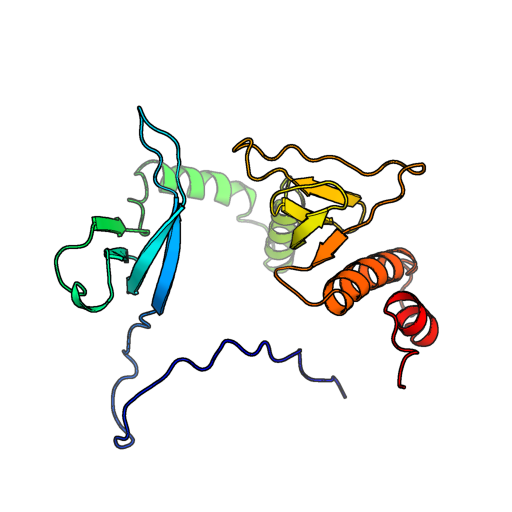7.616 -13.220 -6.438 1.00 88.00 189 SER A N 1
ATOM 1502 C CA . SER A 1 189 ? -8.766 -12.871 -7.275 1.00 88.00 189 SER A CA 1
ATOM 1503 C C . SER A 1 189 ? -9.397 -14.068 -7.994 1.00 88.00 189 SER A C 1
ATOM 1505 O O . SER A 1 189 ? -10.568 -13.982 -8.355 1.00 88.00 189 SER A O 1
ATOM 1507 N N . THR A 1 190 ? -8.675 -15.186 -8.153 1.00 85.75 190 THR A N 1
ATOM 1508 C CA . THR A 1 190 ? -9.218 -16.429 -8.735 1.00 85.75 190 THR A CA 1
ATOM 1509 C C . THR A 1 190 ? -10.002 -17.279 -7.740 1.00 85.75 190 THR A C 1
ATOM 1511 O O . THR A 1 190 ? -10.689 -18.204 -8.155 1.00 85.75 190 THR A O 1
ATOM 1514 N N . ARG A 1 191 ? -9.911 -16.985 -6.438 1.00 82.75 191 ARG A N 1
ATOM 1515 C CA . ARG A 1 191 ? -10.599 -17.751 -5.389 1.00 82.75 191 ARG A CA 1
ATOM 1516 C C . ARG A 1 191 ? -12.109 -17.555 -5.460 1.00 82.75 191 ARG A C 1
ATOM 1518 O O . ARG A 1 191 ? -12.593 -16.417 -5.505 1.00 82.75 191 ARG A O 1
ATOM 1525 N N . GLU A 1 192 ? -12.864 -18.646 -5.383 1.00 68.75 192 GLU A N 1
ATOM 1526 C CA . GLU A 1 192 ? -14.313 -18.562 -5.276 1.00 68.75 192 GLU A CA 1
ATOM 1527 C C . GLU A 1 192 ? -14.721 -18.071 -3.878 1.00 68.75 192 GLU A C 1
ATOM 1529 O O . GLU A 1 192 ? -14.073 -18.302 -2.857 1.00 68.75 192 GLU A O 1
ATOM 1534 N N . ARG A 1 193 ? -15.852 -17.361 -3.795 1.00 64.12 193 ARG A N 1
ATOM 1535 C CA . ARG A 1 193 ? -16.381 -16.854 -2.512 1.00 64.12 193 ARG A CA 1
ATOM 1536 C C . ARG A 1 193 ? -16.999 -17.955 -1.634 1.00 64.12 193 ARG A C 1
ATOM 1538 O O . ARG A 1 193 ? -17.487 -17.654 -0.541 1.00 64.12 193 ARG A O 1
ATOM 1545 N N . ALA A 1 194 ? -17.042 -19.198 -2.112 1.00 57.03 194 ALA A N 1
ATOM 1546 C CA . ALA A 1 194 ? -17.683 -20.311 -1.430 1.00 57.03 194 ALA A CA 1
ATOM 1547 C C . ALA A 1 194 ? -16.833 -20.822 -0.254 1.00 57.03 194 ALA A C 1
ATOM 1549 O O . ALA A 1 194 ? -15.605 -20.847 -0.287 1.00 57.03 194 ALA A O 1
ATOM 1550 N N . ARG A 1 195 ? -17.496 -21.227 0.834 1.00 58.97 195 ARG A N 1
ATOM 1551 C CA . ARG A 1 195 ? -16.808 -21.819 1.990 1.00 58.97 195 ARG A CA 1
ATOM 1552 C C . ARG A 1 195 ? -16.376 -23.245 1.658 1.00 58.97 195 ARG A C 1
ATOM 1554 O O . ARG A 1 195 ? -17.223 -24.053 1.298 1.00 58.97 195 ARG A O 1
ATOM 1561 N N . GLY A 1 196 ? -15.105 -23.554 1.908 1.00 63.91 196 GLY A N 1
ATOM 1562 C CA . GLY A 1 196 ? -14.574 -24.920 1.844 1.00 63.91 196 GLY A CA 1
ATOM 1563 C C . GLY A 1 196 ? -13.721 -25.232 0.617 1.00 63.91 196 GLY A C 1
ATOM 1564 O O . GLY A 1 196 ? -13.368 -26.389 0.441 1.00 63.91 196 GLY A O 1
ATOM 1565 N N . GLU A 1 197 ? -13.383 -24.235 -0.201 1.00 70.81 197 GLU A N 1
ATOM 1566 C CA . GLU A 1 197 ? -12.405 -24.408 -1.276 1.00 70.81 197 GLU A CA 1
ATOM 1567 C C . GLU A 1 197 ? -11.015 -24.678 -0.676 1.00 70.81 197 GLU A C 1
ATOM 1569 O O . GLU A 1 197 ? -10.530 -23.918 0.175 1.00 70.81 197 GLU A O 1
ATOM 1574 N N . GLU A 1 198 ? -10.400 -25.789 -1.081 1.00 80.56 198 GLU A N 1
ATOM 1575 C CA . GLU A 1 198 ? -8.994 -26.057 -0.791 1.00 80.56 198 GLU A CA 1
ATOM 1576 C C . GLU A 1 198 ? -8.121 -25.100 -1.608 1.00 80.56 198 GLU A C 1
ATOM 1578 O O . GLU A 1 198 ? -8.456 -24.724 -2.729 1.00 80.56 198 GLU A O 1
ATOM 1583 N N . LEU A 1 199 ? -7.013 -24.651 -1.022 1.00 85.12 199 LEU A N 1
ATOM 1584 C CA . LEU A 1 199 ? -6.096 -23.754 -1.716 1.00 85.12 199 LEU A CA 1
ATOM 1585 C C . LEU A 1 199 ? -5.336 -24.545 -2.784 1.00 85.12 199 LEU A C 1
ATOM 1587 O O . LEU A 1 199 ? -4.667 -25.520 -2.456 1.00 85.12 199 LEU A O 1
ATOM 1591 N N . ASP A 1 200 ? -5.410 -24.092 -4.034 1.00 89.31 200 ASP A N 1
ATOM 1592 C CA . ASP A 1 200 ? -4.604 -24.630 -5.131 1.00 89.31 200 ASP A CA 1
ATOM 1593 C C . ASP A 1 200 ? -3.145 -24.158 -4.987 1.00 89.31 200 ASP A C 1
ATOM 1595 O O . ASP A 1 200 ? -2.773 -23.048 -5.385 1.00 89.31 200 ASP A O 1
ATOM 1599 N N . GLU A 1 201 ? -2.328 -24.981 -4.325 1.00 89.38 201 GLU A N 1
ATOM 1600 C CA . GLU A 1 201 ? -0.914 -24.689 -4.068 1.00 89.38 201 GLU A CA 1
ATOM 1601 C C . GLU A 1 201 ? -0.090 -24.639 -5.362 1.00 89.38 201 GLU A C 1
ATOM 1603 O O . GLU A 1 201 ? 0.796 -23.790 -5.484 1.00 89.38 201 GLU A O 1
ATOM 1608 N N . ASP A 1 202 ? -0.411 -25.485 -6.342 1.00 90.38 202 ASP A N 1
ATOM 1609 C CA . ASP A 1 202 ? 0.303 -25.548 -7.619 1.00 90.38 202 ASP A CA 1
ATOM 1610 C C . ASP A 1 202 ? 0.073 -24.266 -8.427 1.00 90.38 202 ASP A C 1
ATOM 1612 O O . ASP A 1 202 ? 1.026 -23.651 -8.916 1.00 90.38 202 ASP A O 1
ATOM 1616 N N . LEU A 1 203 ? -1.174 -23.785 -8.487 1.00 90.12 203 LEU A N 1
ATOM 1617 C CA . LEU A 1 203 ? -1.496 -22.503 -9.112 1.00 90.12 203 LEU A CA 1
ATOM 1618 C C . LEU A 1 203 ? -0.796 -21.335 -8.404 1.00 90.12 203 LEU A C 1
ATOM 1620 O O . LEU A 1 203 ? -0.272 -20.431 -9.062 1.00 90.12 203 LEU A O 1
ATOM 1624 N N . PHE A 1 204 ? -0.758 -21.341 -7.069 1.00 91.44 204 PHE A N 1
ATOM 1625 C CA . PHE A 1 204 ? -0.052 -20.308 -6.313 1.00 91.44 204 PHE A CA 1
ATOM 1626 C C . PHE A 1 204 ? 1.450 -20.294 -6.637 1.00 91.44 204 PHE A C 1
ATOM 1628 O O . PHE A 1 204 ? 2.020 -19.225 -6.885 1.00 91.44 204 PHE A O 1
ATOM 1635 N N . LEU A 1 205 ? 2.099 -21.460 -6.684 1.00 90.25 205 LEU A N 1
ATOM 1636 C CA . LEU A 1 205 ? 3.516 -21.580 -7.037 1.00 90.25 205 LEU A CA 1
ATOM 1637 C C . LEU A 1 205 ? 3.777 -21.159 -8.487 1.00 90.25 205 LEU A C 1
ATOM 1639 O O . LEU A 1 205 ? 4.760 -20.460 -8.747 1.00 90.25 205 LEU A O 1
ATOM 1643 N N . GLN A 1 206 ? 2.887 -21.507 -9.416 1.00 90.31 206 GLN A N 1
ATOM 1644 C CA . GLN A 1 206 ? 2.968 -21.080 -10.811 1.00 90.31 206 GLN A CA 1
ATOM 1645 C C . GLN A 1 206 ? 2.906 -19.551 -10.943 1.00 90.31 206 GLN A C 1
ATOM 1647 O O . GLN A 1 206 ? 3.714 -18.965 -11.663 1.00 90.31 206 GLN A O 1
ATOM 1652 N N . LEU A 1 207 ? 1.988 -18.895 -10.228 1.00 90.94 207 LEU A N 1
ATOM 1653 C CA . LEU A 1 207 ? 1.812 -17.440 -10.285 1.00 90.94 207 LEU A CA 1
ATOM 1654 C C . LEU A 1 207 ? 2.914 -16.663 -9.553 1.00 90.94 207 LEU A C 1
ATOM 1656 O O . LEU A 1 207 ? 3.193 -15.521 -9.907 1.00 90.94 207 LEU A O 1
ATOM 1660 N N . THR A 1 208 ? 3.546 -17.255 -8.539 1.00 91.25 208 THR A N 1
ATOM 1661 C CA . THR A 1 208 ? 4.585 -16.589 -7.730 1.00 91.25 208 THR A CA 1
ATOM 1662 C C . THR A 1 208 ? 6.016 -16.956 -8.128 1.00 91.25 208 THR A C 1
ATOM 1664 O O . THR A 1 208 ? 6.963 -16.315 -7.665 1.00 91.25 208 THR A O 1
ATOM 1667 N N . GLY A 1 209 ? 6.193 -17.902 -9.058 1.00 82.50 209 GLY A N 1
ATOM 1668 C CA . GLY A 1 209 ? 7.501 -18.304 -9.592 1.00 82.50 209 GLY A CA 1
ATOM 1669 C C . GLY A 1 209 ? 8.216 -19.353 -8.737 1.00 82.50 209 GLY A C 1
ATOM 1670 O O . GLY A 1 209 ? 9.438 -19.462 -8.778 1.00 82.50 209 GLY A O 1
ATOM 1671 N N . GLY A 1 210 ? 7.468 -20.124 -7.944 1.00 69.50 210 GLY A N 1
ATOM 1672 C CA . GLY A 1 210 ? 7.990 -21.134 -7.021 1.00 69.50 210 GLY A CA 1
ATOM 1673 C C . GLY A 1 210 ? 8.598 -22.381 -7.677 1.00 69.50 210 GLY A C 1
ATOM 1674 O O . GLY A 1 210 ? 9.215 -23.176 -6.974 1.00 69.50 210 GLY A O 1
ATOM 1675 N N . HIS A 1 211 ? 8.470 -22.554 -8.997 1.00 62.28 211 HIS A N 1
ATOM 1676 C CA . HIS A 1 211 ? 9.041 -23.700 -9.717 1.00 62.28 211 HIS A CA 1
ATOM 1677 C C . HIS A 1 211 ? 10.530 -23.555 -10.076 1.00 62.28 211 HIS A C 1
ATOM 1679 O O . HIS A 1 211 ? 11.156 -24.552 -10.436 1.00 62.28 211 HIS A O 1
ATOM 1685 N N . GLU A 1 212 ? 11.131 -22.367 -9.950 1.00 52.25 212 GLU A N 1
ATOM 1686 C CA . GLU A 1 212 ? 12.576 -22.199 -10.160 1.00 52.25 212 GLU A CA 1
ATOM 1687 C C . GLU A 1 212 ? 13.350 -22.467 -8.862 1.00 52.25 212 GLU A C 1
ATOM 1689 O O . GLU A 1 212 ? 13.757 -21.567 -8.127 1.00 52.25 212 GLU A O 1
ATOM 1694 N N . ALA A 1 213 ? 13.539 -23.756 -8.583 1.00 41.03 213 ALA A N 1
ATOM 1695 C CA . ALA A 1 213 ? 14.581 -24.259 -7.700 1.00 41.03 213 ALA A CA 1
ATOM 1696 C C . ALA A 1 213 ? 15.738 -24.813 -8.546 1.00 41.03 213 ALA A C 1
ATOM 1698 O O . ALA A 1 213 ? 15.915 -26.025 -8.582 1.00 41.03 213 ALA A O 1
ATOM 1699 N N . PHE A 1 214 ? 16.499 -23.951 -9.234 1.00 36.22 214 PHE A N 1
ATOM 1700 C CA . PHE A 1 214 ? 17.791 -24.305 -9.842 1.00 36.22 214 PHE A CA 1
ATOM 1701 C C . PHE A 1 214 ? 18.754 -23.116 -9.832 1.00 36.22 214 PHE A C 1
ATOM 1703 O O . PHE A 1 214 ? 18.346 -22.021 -10.275 1.00 36.22 214 PHE A O 1
#

InterPro domains:
  IPR011993 PH-like domain superfamily [G3DSA:2.30.29.30] (22-105)
  IPR019748 FERM central domain [PF00373] (84-125)
  IPR037843 Kindlin/fermitin [PTHR16160] (86-156)

Sequence (214 aa):
MRPPPPQYHINKLSQSGEGSAGDSLTAIPELKDHLRILRPRKLTLKGYRQHWVVFKETTLSYYKSQDEAPGDPIQQLNLKGDVAPQLTPRILEAHQNVAQLPLSEAQLRFIQAWQSLPDFGISYFIVKFKGSRKDEILGIANNRLIRIDLAVGDVVAIEFDEHINVAFSCVSASCRIVHEYIGGYIFLSTRERARGEELDEDLFLQLTGGHEAF